Protein AF-A0AA88UAH7-F1 (afdb_monomer_lite)

InterPro domains:
  IPR000048 IQ motif, EF-hand binding site [PF00612] (71-89)
  IPR000048 IQ motif, EF-hand binding site [PF00612] (136-156)
  IPR000048 IQ motif, EF-hand binding site [SM00015] (34-56)
  IPR000048 IQ motif, EF-hand binding site [SM00015] (68-90)
  IPR000048 IQ motif, EF-hand binding site [SM00015] (134-156)
  IPR051185 Abnormal Spindle-like Microcephaly-associated [PTHR22706] (27-191)

pLDDT: mean 73.28, std 16.53, range [31.73, 96.5]

Secon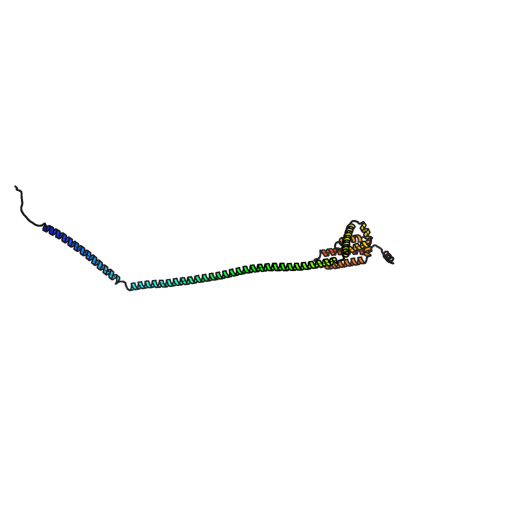dary structure (DSSP, 8-state):
---------------HHHHHHHHHHHHHHHHHHHHHHHHHHHHHHHHHHHHHHHHHHHHTTS---HHHHHHHHHHHHHHHHHHHHHHHHHHHHHHHHHHHHHHHHHHHHHHHHHHHHHHHHHHHHHHHHHHHHHHHHHHHHHHHHHHHHHHHHHHHHHHHHHHHHHHHHHTTS-HHHHHHHHHHHHHHHHHHHHHHHHTT-HHHHHHHHH-HHHHHHHHHHHHH-SSSHHHHHHHHHHHHTSHHHHHHHHT-HHHHHHHHHHHHHHHHHHHHHTT-GGGHHHHHHHHHHHHHHHHHHHHHHHTTTT---SSHHHHTTGGG-

Organism: NCBI:txid112253

Sequence (321 aa):
MEPSHWVNQADNWKDSDTFVRYTTFLVDRHDFVNLKQSAVVIQHAIRAWILMRRHTGTTLAEEMSTGELINAAIMIQMCIRGRTTRSTYSHRDYHVEKASIGHAGNEVNDLQEKAASKIQLAWKQIVICKSLRFQHSAATKIRSSCRGYLARKDLRGQLLDLRLRVQKSATNVDDGMRIMNRLVAALSELLMNMEIRLAVYPHLTEVLIDSRASVQTILLEFLRCVKDFFIASELLEKNCLNQRCAIAVRCSPALLKRLHSDVEDLTKKATKEKRNARSLANWELRERRLRKAVKLLDLITNAKANCNCKFLCSVATVLSL

Structure (mmCIF, N/CA/C/O backbone):
data_AF-A0AA88UAH7-F1
#
_entry.id   AF-A0AA88UAH7-F1
#
loop_
_atom_site.group_PDB
_atom_site.id
_atom_site.type_symbol
_atom_site.label_atom_id
_atom_site.label_alt_id
_atom_site.label_comp_id
_atom_site.label_asym_id
_atom_site.label_entity_id
_atom_site.label_seq_id
_atom_site.pdbx_PDB_ins_code
_atom_site.Cartn_x
_atom_site.Cartn_y
_atom_site.Cartn_z
_atom_site.occupancy
_atom_site.B_iso_or_equiv
_atom_site.auth_seq_id
_atom_site.auth_comp_id
_atom_site.auth_asym_id
_atom_site.auth_atom_id
_atom_site.pdbx_PDB_model_num
ATOM 1 N N . MET A 1 1 ? 123.253 74.715 -120.175 1.00 31.73 1 MET A N 1
ATOM 2 C CA . MET A 1 1 ? 122.546 76.006 -120.224 1.00 31.73 1 MET A CA 1
ATOM 3 C C . MET A 1 1 ? 121.122 75.729 -120.660 1.00 31.73 1 MET A C 1
ATOM 5 O O . MET A 1 1 ? 120.925 75.172 -121.730 1.00 31.73 1 MET A O 1
ATOM 9 N N . GLU A 1 2 ? 120.204 76.020 -119.741 1.00 47.38 2 GLU A N 1
ATOM 10 C CA . GLU A 1 2 ? 118.757 76.273 -119.883 1.00 47.38 2 GLU A CA 1
ATOM 11 C C . GLU A 1 2 ? 118.375 77.131 -121.108 1.00 47.38 2 GLU A C 1
ATOM 13 O O . GLU A 1 2 ? 119.285 77.758 -121.663 1.00 47.38 2 GLU A O 1
ATOM 18 N N . PRO A 1 3 ? 117.091 77.192 -121.551 1.00 51.69 3 PRO A N 1
ATOM 19 C CA . PRO A 1 3 ? 115.867 77.474 -120.750 1.00 51.69 3 PRO A CA 1
ATOM 20 C C . PRO A 1 3 ? 114.669 76.543 -121.059 1.00 51.69 3 PRO A C 1
ATOM 22 O O . PRO A 1 3 ? 114.607 75.942 -122.123 1.00 51.69 3 PRO A O 1
ATOM 25 N N . SER A 1 4 ? 113.741 76.194 -120.161 1.00 42.50 4 SER A N 1
ATOM 26 C CA . SER A 1 4 ? 112.856 76.925 -119.234 1.00 42.50 4 SER A CA 1
ATOM 27 C C . SER A 1 4 ? 111.660 77.660 -119.882 1.00 42.50 4 SER A C 1
ATOM 29 O O . SER A 1 4 ? 111.795 78.656 -120.580 1.00 42.50 4 SER A O 1
ATOM 31 N N . HIS A 1 5 ? 110.478 77.153 -119.496 1.00 37.00 5 HIS A N 1
ATOM 32 C CA . HIS A 1 5 ? 109.216 77.850 -119.227 1.00 37.00 5 HIS A CA 1
ATOM 33 C C . HIS A 1 5 ? 108.153 78.096 -120.325 1.00 37.00 5 HIS A C 1
ATOM 35 O O . HIS A 1 5 ? 108.357 78.856 -121.262 1.00 37.00 5 HIS A O 1
ATOM 41 N N . TRP A 1 6 ? 106.948 77.572 -120.008 1.00 35.75 6 TRP A N 1
ATOM 42 C CA . TRP A 1 6 ? 105.596 77.979 -120.445 1.00 35.75 6 TRP A CA 1
ATOM 43 C C . TRP A 1 6 ? 105.223 77.649 -121.907 1.00 35.75 6 TRP A C 1
ATOM 45 O O . TRP A 1 6 ? 106.028 77.799 -122.805 1.00 35.75 6 TRP A O 1
ATOM 55 N N . VAL A 1 7 ? 104.012 77.250 -122.295 1.00 39.84 7 VAL A N 1
ATOM 56 C CA . VAL A 1 7 ? 102.716 76.986 -121.656 1.00 39.84 7 VAL A CA 1
ATOM 57 C C . VAL A 1 7 ? 101.823 76.437 -122.778 1.00 39.84 7 VAL A C 1
ATOM 59 O O . VAL A 1 7 ? 101.956 76.867 -123.918 1.00 39.84 7 VAL A O 1
ATOM 62 N N . ASN A 1 8 ? 100.891 75.552 -122.417 1.00 40.81 8 ASN A N 1
ATOM 63 C CA . ASN A 1 8 ? 99.693 75.155 -123.167 1.00 40.81 8 ASN A CA 1
ATOM 64 C C . ASN A 1 8 ? 99.877 74.571 -124.573 1.00 40.81 8 ASN A C 1
ATOM 66 O O . ASN A 1 8 ? 100.033 75.316 -125.530 1.00 40.81 8 ASN A O 1
ATOM 70 N N . GLN A 1 9 ? 99.571 73.279 -124.728 1.00 37.56 9 GLN A N 1
ATOM 71 C CA . GLN A 1 9 ? 98.343 72.922 -125.446 1.00 37.56 9 GLN A CA 1
ATOM 72 C C . GLN A 1 9 ? 97.989 71.438 -125.354 1.00 37.56 9 GLN A C 1
ATOM 74 O O . GLN A 1 9 ? 98.842 70.572 -125.492 1.00 37.56 9 GLN A O 1
ATOM 79 N N . ALA A 1 10 ? 96.677 71.234 -125.251 1.00 37.06 10 ALA A N 1
ATOM 80 C CA . ALA A 1 10 ? 95.917 70.213 -125.957 1.00 37.06 10 ALA A CA 1
ATOM 81 C C . ALA A 1 10 ? 95.968 68.764 -125.433 1.00 37.06 10 ALA A C 1
ATOM 83 O O . ALA A 1 10 ? 96.857 67.977 -125.733 1.00 37.06 10 ALA A O 1
ATOM 84 N N . ASP A 1 11 ? 94.865 68.421 -124.763 1.00 37.91 11 ASP A N 1
ATOM 85 C CA . ASP A 1 11 ? 93.956 67.375 -125.241 1.00 37.91 11 ASP A CA 1
ATOM 86 C C . ASP A 1 11 ? 94.442 65.918 -125.239 1.00 37.91 11 ASP A C 1
ATOM 88 O O . ASP A 1 11 ? 95.010 65.424 -126.208 1.00 37.91 11 ASP A O 1
ATOM 92 N N . ASN A 1 12 ? 94.033 65.164 -124.214 1.00 46.97 12 ASN A N 1
ATOM 93 C CA . ASN A 1 12 ? 93.401 63.851 -124.419 1.00 46.97 12 ASN A CA 1
ATOM 94 C C . ASN A 1 12 ? 92.722 63.368 -123.134 1.00 46.97 12 ASN A C 1
ATOM 96 O O . ASN A 1 12 ? 93.365 62.840 -122.239 1.00 46.97 12 ASN A O 1
ATOM 100 N N . TRP A 1 13 ? 91.482 63.801 -122.891 1.00 41.09 13 TRP A N 1
ATOM 101 C CA . TRP A 1 13 ? 90.239 63.139 -123.325 1.00 41.09 13 TRP A CA 1
ATOM 102 C C . TRP A 1 13 ? 89.990 61.812 -122.587 1.00 41.09 13 TRP A C 1
ATOM 104 O O . TRP A 1 13 ? 90.684 60.840 -122.845 1.00 41.09 13 TRP A O 1
ATOM 114 N N . LYS A 1 14 ? 88.886 61.780 -121.813 1.00 46.69 14 LYS A N 1
ATOM 115 C CA . LYS A 1 14 ? 88.134 60.584 -121.363 1.00 46.69 14 LYS A CA 1
ATOM 116 C C . LYS A 1 14 ? 88.873 59.773 -120.293 1.00 46.69 14 LYS A C 1
ATOM 118 O O . LYS A 1 14 ? 89.905 59.189 -120.550 1.00 46.69 14 LYS A O 1
ATOM 123 N N . ASP A 1 15 ? 88.452 59.833 -119.030 1.00 50.38 15 ASP A N 1
ATOM 124 C CA . ASP A 1 15 ? 87.870 58.615 -118.441 1.00 50.38 15 ASP A CA 1
ATOM 125 C C . ASP A 1 15 ? 87.121 58.870 -117.116 1.00 50.38 15 ASP A C 1
ATOM 127 O O . ASP A 1 15 ? 87.021 57.987 -116.270 1.00 50.38 15 ASP A O 1
ATOM 131 N N . SER A 1 16 ? 86.519 60.054 -116.926 1.00 56.75 16 SER A N 1
ATOM 132 C CA . SER A 1 16 ? 85.472 60.198 -115.892 1.00 56.75 16 SER A CA 1
ATOM 133 C C . SER A 1 16 ? 84.353 59.176 -116.139 1.00 56.75 16 SER A C 1
ATOM 135 O O . SER A 1 16 ? 83.953 58.465 -115.227 1.00 56.75 16 SER A O 1
ATOM 137 N N . ASP A 1 17 ? 83.954 58.997 -117.406 1.00 65.81 17 ASP A N 1
ATOM 138 C CA . ASP A 1 17 ? 83.000 57.959 -117.814 1.00 65.81 17 ASP A CA 1
ATOM 139 C C . ASP A 1 17 ? 83.517 56.543 -117.503 1.00 65.81 17 ASP A C 1
ATOM 141 O O . ASP A 1 17 ? 82.769 55.708 -117.017 1.00 65.81 17 ASP A O 1
ATOM 145 N N . THR A 1 18 ? 84.804 56.254 -117.691 1.00 68.12 18 THR A N 1
ATOM 146 C CA . THR A 1 18 ? 85.356 54.900 -117.498 1.00 68.12 18 THR A CA 1
ATOM 147 C C . THR A 1 18 ? 85.592 54.567 -116.028 1.00 68.12 18 THR A C 1
ATOM 149 O O . THR A 1 18 ? 85.302 53.450 -115.604 1.00 68.12 18 THR A O 1
ATOM 152 N N . PHE A 1 19 ? 86.014 55.536 -115.210 1.00 74.38 19 PHE A N 1
ATOM 153 C CA . PHE A 1 19 ? 86.077 55.391 -113.754 1.00 74.38 19 PHE A CA 1
ATOM 154 C C . PHE A 1 19 ? 84.674 55.283 -113.135 1.00 74.38 19 PHE A C 1
ATOM 156 O O . PHE A 1 19 ? 84.440 54.431 -112.274 1.00 74.38 19 PHE A O 1
ATOM 163 N N . VAL A 1 20 ? 83.710 56.081 -113.609 1.00 75.56 20 VAL A N 1
ATOM 164 C CA . VAL A 1 20 ? 82.301 55.961 -113.200 1.00 75.56 20 VAL A CA 1
ATOM 165 C C . VAL A 1 20 ? 81.743 54.600 -113.622 1.00 75.56 20 VAL A C 1
ATOM 167 O O . VAL A 1 20 ? 81.208 53.892 -112.782 1.00 75.56 20 VAL A O 1
ATOM 170 N N . ARG A 1 21 ? 81.974 54.142 -114.859 1.00 80.44 21 ARG A N 1
ATOM 171 C CA . ARG A 1 21 ? 81.578 52.793 -115.308 1.00 80.44 21 ARG A CA 1
ATOM 172 C C . ARG A 1 21 ? 82.208 51.686 -114.471 1.00 80.44 21 ARG A C 1
ATOM 174 O O . ARG A 1 21 ? 81.533 50.705 -114.175 1.00 80.44 21 ARG A O 1
ATOM 181 N N . TYR A 1 22 ? 83.474 51.822 -114.080 1.00 81.75 22 TYR A N 1
ATOM 182 C CA . TYR A 1 22 ? 84.149 50.817 -113.261 1.00 81.75 22 TYR A CA 1
ATOM 183 C C . TYR A 1 22 ? 83.601 50.788 -111.830 1.00 81.75 22 TYR A C 1
ATOM 185 O O . TYR A 1 22 ? 83.366 49.713 -111.282 1.00 81.75 22 TYR A O 1
ATOM 193 N N . THR A 1 23 ? 83.337 51.952 -111.233 1.00 80.81 23 THR A N 1
ATOM 194 C CA . THR A 1 23 ? 82.726 52.030 -109.897 1.00 80.81 23 THR A CA 1
ATOM 195 C C . THR A 1 23 ? 81.273 51.547 -109.911 1.00 80.81 23 THR A C 1
ATOM 197 O O . THR A 1 23 ? 80.919 50.738 -109.058 1.00 80.81 23 THR A O 1
ATOM 200 N N . THR A 1 24 ? 80.468 51.917 -110.914 1.00 83.50 24 THR A N 1
ATOM 201 C CA . THR A 1 24 ? 79.115 51.370 -111.126 1.00 83.50 24 THR A CA 1
ATOM 202 C C . THR A 1 24 ? 79.152 49.855 -111.317 1.00 83.50 24 THR A C 1
ATOM 204 O O . THR A 1 24 ? 78.420 49.149 -110.637 1.00 83.50 24 THR A O 1
ATOM 207 N N . PHE A 1 25 ? 80.067 49.324 -112.135 1.00 87.75 25 PHE A N 1
ATOM 208 C CA . PHE A 1 25 ? 80.218 47.876 -112.316 1.00 87.75 25 PHE A CA 1
ATOM 209 C C . PHE A 1 25 ? 80.589 47.146 -111.016 1.00 87.75 25 PHE A C 1
ATOM 211 O O . PHE A 1 25 ? 80.085 46.053 -110.755 1.00 87.75 25 PHE A O 1
ATOM 218 N N . LEU A 1 26 ? 81.469 47.724 -110.189 1.00 87.69 26 LEU A N 1
ATOM 219 C CA . LEU A 1 26 ? 81.826 47.143 -108.892 1.00 87.69 26 LEU A CA 1
ATOM 220 C C . LEU A 1 26 ? 80.639 47.138 -107.921 1.00 87.69 26 LEU A C 1
ATOM 222 O O . LEU A 1 26 ? 80.435 46.130 -107.240 1.00 87.69 26 LEU A O 1
ATOM 226 N N . VAL A 1 27 ? 79.857 48.221 -107.882 1.00 88.31 27 VAL A N 1
ATOM 227 C CA . VAL A 1 27 ? 78.635 48.321 -107.067 1.00 88.31 27 VAL A CA 1
ATOM 228 C C . VAL A 1 27 ? 77.582 47.323 -107.556 1.00 88.31 27 VAL A C 1
ATOM 230 O O . VAL A 1 27 ? 77.139 46.491 -106.769 1.00 88.31 27 VAL A O 1
ATOM 233 N N . ASP A 1 28 ? 77.288 47.290 -108.857 1.00 87.81 28 ASP A N 1
ATOM 234 C CA . ASP A 1 28 ? 76.317 46.364 -109.456 1.00 87.81 28 ASP A CA 1
ATOM 235 C C . ASP A 1 28 ? 76.703 44.898 -109.213 1.00 87.81 28 ASP A C 1
ATOM 237 O O . ASP A 1 28 ? 75.861 44.053 -108.892 1.00 87.81 28 ASP A O 1
ATOM 241 N N . ARG A 1 29 ? 77.996 44.567 -109.327 1.00 89.62 29 ARG A N 1
ATOM 242 C CA . ARG A 1 29 ? 78.496 43.217 -109.038 1.00 89.62 29 ARG A CA 1
ATOM 243 C C . ARG A 1 29 ? 78.335 42.866 -107.561 1.00 89.62 29 ARG A C 1
ATOM 245 O O . ARG A 1 29 ? 77.984 41.725 -107.253 1.00 89.62 29 ARG A O 1
ATOM 252 N N . HIS A 1 30 ? 78.615 43.804 -106.662 1.00 91.38 30 HIS A N 1
ATOM 253 C CA . HIS A 1 30 ? 78.448 43.604 -105.226 1.00 91.38 30 HIS A CA 1
ATOM 254 C C . HIS A 1 30 ? 76.969 43.394 -104.867 1.00 91.38 30 HIS A C 1
ATOM 256 O O . HIS A 1 30 ? 76.639 42.434 -104.167 1.00 91.38 30 HIS A O 1
ATOM 262 N N . ASP A 1 31 ? 76.070 44.200 -105.430 1.00 90.50 31 ASP A N 1
ATOM 263 C CA . ASP A 1 31 ? 74.624 44.079 -105.230 1.00 90.50 31 ASP A CA 1
ATOM 264 C C . ASP A 1 31 ? 74.073 42.766 -105.796 1.00 90.50 31 ASP A C 1
ATOM 266 O O . ASP A 1 31 ? 73.292 42.079 -105.131 1.00 90.50 31 ASP A O 1
ATOM 270 N N . PHE A 1 32 ? 74.547 42.339 -106.969 1.00 93.81 32 PHE A N 1
ATOM 271 C CA . PHE A 1 32 ? 74.198 41.036 -107.535 1.00 93.81 32 PHE A CA 1
ATOM 272 C C . PHE A 1 32 ? 74.651 39.869 -106.644 1.00 93.81 32 PHE A C 1
ATOM 274 O O . PHE A 1 32 ? 73.894 38.915 -106.433 1.00 93.81 32 PHE A O 1
ATOM 281 N N . VAL A 1 33 ? 75.873 39.925 -106.101 1.00 93.50 33 VAL A N 1
ATOM 282 C CA . VAL A 1 33 ? 76.379 38.895 -105.179 1.00 93.50 33 VAL A CA 1
ATOM 283 C C . VAL A 1 33 ? 75.542 38.859 -103.901 1.00 93.50 33 VAL A C 1
ATOM 285 O O . VAL A 1 33 ? 75.151 37.769 -103.478 1.00 93.50 33 VAL A O 1
ATOM 288 N N . ASN A 1 34 ? 75.194 40.017 -103.336 1.00 91.00 34 ASN A N 1
ATOM 289 C CA . ASN A 1 34 ? 74.335 40.098 -102.154 1.00 91.00 34 ASN A CA 1
ATOM 290 C C . ASN A 1 34 ? 72.943 39.521 -102.421 1.00 91.00 34 ASN A C 1
ATOM 292 O O . ASN A 1 34 ? 72.463 38.692 -101.646 1.00 91.00 34 ASN A O 1
ATOM 296 N N . LEU A 1 35 ? 72.329 39.868 -103.555 1.00 93.25 35 LEU A N 1
ATOM 297 C CA . LEU A 1 35 ? 71.027 39.333 -103.946 1.00 93.25 35 LEU A CA 1
ATOM 298 C C . LEU A 1 35 ? 71.071 37.805 -104.111 1.00 93.25 35 LEU A C 1
ATOM 300 O O . LEU A 1 35 ? 70.185 37.092 -103.630 1.00 93.25 35 LEU A O 1
ATOM 304 N N . LYS A 1 36 ? 72.132 37.282 -104.740 1.00 95.19 36 LYS A N 1
ATOM 305 C CA . LYS A 1 36 ? 72.341 35.836 -104.895 1.00 95.19 36 LYS A CA 1
ATOM 306 C C . LYS A 1 36 ? 72.530 35.142 -103.542 1.00 95.19 36 LYS A C 1
ATOM 308 O O . LYS A 1 36 ? 71.944 34.080 -103.327 1.00 95.19 36 LYS A O 1
ATOM 313 N N . GLN A 1 37 ? 73.301 35.732 -102.629 1.00 93.50 37 GLN A N 1
ATOM 314 C CA . GLN A 1 37 ? 73.515 35.211 -101.275 1.00 93.50 37 GLN A CA 1
ATOM 315 C C . GLN A 1 37 ? 72.187 35.127 -100.502 1.00 93.50 37 GLN A C 1
ATOM 317 O O . GLN A 1 37 ? 71.863 34.078 -99.940 1.00 93.50 37 GLN A O 1
ATOM 322 N N . SER A 1 38 ? 71.375 36.190 -100.536 1.00 92.25 38 SER A N 1
ATOM 323 C CA . SER A 1 38 ? 70.051 36.219 -99.903 1.00 92.25 38 SER A CA 1
ATOM 324 C C . SER A 1 38 ? 69.115 35.150 -100.472 1.00 92.25 38 SER A C 1
ATOM 326 O O . SER A 1 38 ? 68.444 34.448 -99.711 1.00 92.25 38 SER A O 1
ATOM 328 N N . ALA A 1 39 ? 69.107 34.961 -101.795 1.00 93.56 39 ALA A N 1
ATOM 329 C CA . ALA A 1 39 ? 68.293 33.931 -102.436 1.00 93.56 39 ALA A CA 1
ATOM 330 C C . ALA A 1 39 ? 68.672 32.512 -101.971 1.00 93.56 39 ALA A C 1
ATOM 332 O O . ALA A 1 39 ? 67.786 31.697 -101.710 1.00 93.56 39 ALA A O 1
ATOM 333 N N . VAL A 1 40 ? 69.967 32.215 -101.811 1.00 95.25 40 VAL A N 1
ATOM 334 C CA . VAL A 1 40 ? 70.438 30.902 -101.328 1.00 95.25 40 VAL A CA 1
ATOM 335 C C . VAL A 1 40 ? 69.976 30.631 -99.894 1.00 95.25 40 VAL A C 1
ATOM 337 O O . VAL A 1 40 ? 69.509 29.526 -99.613 1.00 95.25 40 VAL A O 1
ATOM 340 N N . VAL A 1 41 ? 70.040 31.628 -99.006 1.00 94.06 41 VAL A N 1
ATOM 341 C CA . VAL A 1 41 ? 69.573 31.495 -97.612 1.00 94.06 41 VAL A CA 1
ATOM 342 C C . VAL A 1 41 ? 68.074 31.192 -97.564 1.00 94.06 41 VAL A C 1
ATOM 344 O O . VAL A 1 41 ? 67.659 30.246 -96.891 1.00 94.06 41 VAL A O 1
ATOM 347 N N . ILE A 1 42 ? 67.268 31.932 -98.333 1.00 92.25 42 ILE A N 1
ATOM 348 C CA . ILE A 1 42 ? 65.815 31.715 -98.409 1.00 92.25 42 ILE A CA 1
ATOM 349 C C . ILE A 1 42 ? 65.512 30.313 -98.947 1.00 92.25 42 ILE A C 1
ATOM 351 O O . ILE A 1 42 ? 64.718 29.576 -98.362 1.00 92.25 42 ILE A O 1
ATOM 355 N N . GLN A 1 43 ? 66.176 29.899 -100.028 1.00 94.38 43 GLN A N 1
ATOM 356 C CA . GLN A 1 43 ? 65.985 28.562 -100.589 1.00 94.38 43 GLN A CA 1
ATOM 357 C C . GLN A 1 43 ? 66.380 27.452 -99.606 1.00 94.38 43 GLN A C 1
ATOM 359 O O . GLN A 1 43 ? 65.703 26.425 -99.549 1.00 94.38 43 GLN A O 1
ATOM 364 N N . HIS A 1 44 ? 67.460 27.628 -98.842 1.00 92.31 44 HIS A N 1
ATOM 365 C CA . HIS A 1 44 ? 67.891 26.650 -97.845 1.00 92.31 44 HIS A CA 1
ATOM 366 C C . HIS A 1 44 ? 66.867 26.518 -96.711 1.00 92.31 44 HIS A C 1
ATOM 368 O O . HIS A 1 44 ? 66.466 25.402 -96.380 1.00 92.31 44 HIS A O 1
ATOM 374 N N . ALA A 1 45 ? 66.367 27.644 -96.192 1.00 90.75 45 ALA A N 1
ATOM 375 C CA . ALA A 1 45 ? 65.324 27.661 -95.169 1.00 90.75 45 ALA A CA 1
ATOM 376 C C . ALA A 1 45 ? 64.029 26.985 -95.655 1.00 90.75 45 ALA A C 1
ATOM 378 O O . ALA A 1 45 ? 63.452 26.164 -94.942 1.00 90.75 45 ALA A O 1
ATOM 379 N N . ILE A 1 46 ? 63.609 27.256 -96.897 1.00 91.06 46 ILE A N 1
ATOM 380 C CA . ILE A 1 46 ? 62.425 26.621 -97.495 1.00 91.06 46 ILE A CA 1
ATOM 381 C C . ILE A 1 46 ? 62.632 25.110 -97.649 1.00 91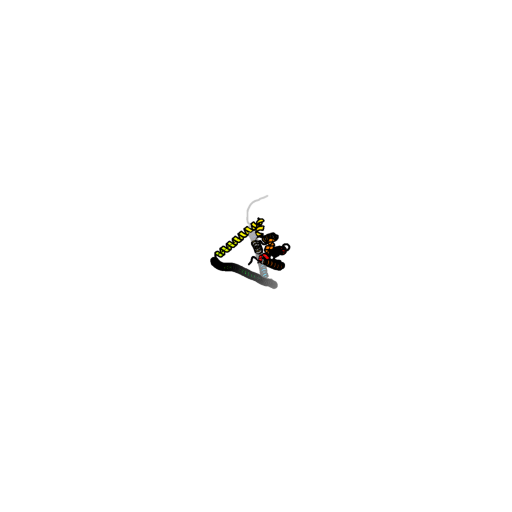.06 46 ILE A C 1
ATOM 383 O O . ILE A 1 46 ? 61.743 24.336 -97.298 1.00 91.06 46 ILE A O 1
ATOM 387 N N . ARG A 1 47 ? 63.799 24.662 -98.134 1.00 92.25 47 ARG A N 1
ATOM 388 C CA . ARG A 1 47 ? 64.098 23.224 -98.266 1.00 92.25 47 ARG A CA 1
ATOM 389 C C . ARG A 1 47 ? 64.104 22.519 -96.908 1.00 92.25 47 ARG A C 1
ATOM 391 O O . ARG A 1 47 ? 63.514 21.447 -96.799 1.00 92.25 47 ARG A O 1
ATOM 398 N N . ALA A 1 48 ? 64.697 23.130 -95.881 1.00 88.44 48 ALA A N 1
ATOM 399 C CA . ALA A 1 48 ? 64.692 22.602 -94.517 1.00 88.44 48 ALA A CA 1
ATOM 400 C C . ALA A 1 48 ? 63.268 22.513 -93.941 1.00 88.44 48 ALA A C 1
ATOM 402 O O . ALA A 1 48 ? 62.894 21.490 -93.369 1.00 88.44 48 ALA A O 1
ATOM 403 N N . TRP A 1 49 ? 62.442 23.540 -94.157 1.00 88.81 49 TRP A N 1
ATOM 404 C CA . TRP A 1 49 ? 61.046 23.541 -93.720 1.00 88.81 49 TRP A CA 1
ATOM 405 C C . TRP A 1 49 ? 60.198 22.481 -94.438 1.00 88.81 49 TRP A C 1
ATOM 407 O O . TRP A 1 49 ? 59.419 21.783 -93.790 1.00 88.81 49 TRP A O 1
ATOM 417 N N . ILE A 1 50 ? 60.370 22.297 -95.755 1.00 84.88 50 ILE A N 1
ATOM 418 C CA . ILE A 1 50 ? 59.688 21.230 -96.511 1.00 84.88 50 ILE A CA 1
ATOM 419 C C . ILE A 1 50 ? 60.109 19.850 -95.992 1.00 84.88 50 ILE A C 1
ATOM 421 O O . ILE A 1 50 ? 59.249 18.985 -95.818 1.00 84.88 50 ILE A O 1
ATOM 425 N N . LEU A 1 51 ? 61.406 19.644 -95.732 1.00 79.31 51 LEU A N 1
ATOM 426 C CA . LEU A 1 51 ? 61.925 18.386 -95.195 1.00 79.31 51 LEU A CA 1
ATOM 427 C C . LEU A 1 51 ? 61.323 18.095 -93.814 1.00 79.31 51 LEU A C 1
ATOM 429 O O . LEU A 1 51 ? 60.776 17.014 -93.608 1.00 79.31 51 LEU A O 1
ATOM 433 N N . MET A 1 52 ? 61.328 19.078 -92.908 1.00 73.44 52 MET A N 1
ATOM 434 C CA . MET A 1 52 ? 60.699 18.943 -91.591 1.00 73.44 52 MET A CA 1
ATOM 435 C C . MET A 1 52 ? 59.202 18.658 -91.698 1.00 73.44 52 MET A C 1
ATOM 437 O O . MET A 1 52 ? 58.725 17.722 -91.071 1.00 73.44 52 MET A O 1
ATOM 441 N N . ARG A 1 53 ? 58.456 19.393 -92.530 1.00 72.19 53 ARG A N 1
ATOM 442 C CA . ARG A 1 53 ? 57.008 19.193 -92.680 1.00 72.19 53 ARG A CA 1
ATOM 443 C C . ARG A 1 53 ? 56.662 17.819 -93.253 1.00 72.19 53 ARG A C 1
ATOM 445 O O . ARG A 1 53 ? 55.652 17.246 -92.852 1.00 72.19 53 ARG A O 1
ATOM 452 N N . ARG A 1 54 ? 57.488 17.281 -94.159 1.00 70.50 54 ARG A N 1
ATOM 453 C CA . ARG A 1 54 ? 57.361 15.889 -94.611 1.00 70.50 54 ARG A CA 1
ATOM 454 C C . ARG A 1 54 ? 57.619 14.940 -93.448 1.00 70.50 54 ARG A C 1
ATOM 456 O O . ARG A 1 54 ? 56.741 14.149 -93.156 1.00 70.50 54 ARG A O 1
ATOM 463 N N . HIS A 1 55 ? 58.711 15.099 -92.700 1.00 60.25 55 HIS A N 1
ATOM 464 C CA . HIS A 1 55 ? 58.974 14.251 -91.533 1.00 60.25 55 HIS A CA 1
ATOM 465 C C . HIS A 1 55 ? 57.856 14.292 -90.480 1.00 60.25 55 HIS A C 1
ATOM 467 O O . HIS A 1 55 ? 57.449 13.229 -90.023 1.00 60.25 55 HIS A O 1
ATOM 473 N N . THR A 1 56 ? 57.306 15.462 -90.136 1.00 56.03 56 THR A N 1
ATOM 474 C CA . THR A 1 56 ? 56.196 15.597 -89.167 1.00 56.03 56 THR A CA 1
ATOM 475 C C . THR A 1 56 ? 54.863 15.072 -89.714 1.00 56.03 56 THR A C 1
ATOM 477 O O . THR A 1 56 ? 54.042 14.564 -88.957 1.00 56.03 56 THR A O 1
ATOM 480 N N . GLY A 1 57 ? 54.636 15.171 -91.028 1.00 55.72 57 GLY A N 1
ATOM 481 C CA . GLY A 1 57 ? 53.457 14.602 -91.688 1.00 55.72 57 GLY A CA 1
ATOM 482 C C . GLY A 1 57 ? 53.514 13.077 -91.819 1.00 55.72 57 GLY A C 1
ATOM 483 O O . GLY A 1 57 ? 52.484 12.423 -91.692 1.00 55.72 57 GLY A O 1
ATOM 484 N N . THR A 1 58 ? 54.704 12.507 -92.022 1.00 52.03 58 THR A N 1
ATOM 485 C CA . THR A 1 58 ? 54.915 11.057 -92.166 1.00 52.03 58 THR A CA 1
ATOM 486 C C . THR A 1 58 ? 54.940 10.339 -90.809 1.00 52.03 58 THR A C 1
ATOM 488 O O . THR A 1 58 ? 54.366 9.263 -90.680 1.00 52.03 58 THR A O 1
ATOM 491 N N . THR A 1 59 ? 55.487 10.953 -89.749 1.00 52.16 59 THR A N 1
ATOM 492 C CA . THR A 1 59 ? 55.504 10.349 -88.391 1.00 52.16 59 THR A CA 1
ATOM 493 C C . THR A 1 59 ? 54.132 10.275 -87.715 1.00 52.16 59 THR A C 1
ATOM 495 O O . THR A 1 59 ? 53.935 9.430 -86.850 1.00 52.16 59 THR A O 1
ATOM 498 N N . LEU A 1 60 ? 53.156 11.097 -88.120 1.00 53.84 60 LEU A N 1
ATOM 499 C CA . LEU A 1 60 ? 51.773 10.994 -87.628 1.00 53.84 60 LEU A CA 1
ATOM 500 C C . LEU A 1 60 ? 50.922 9.961 -88.385 1.00 53.84 60 LEU A C 1
ATOM 502 O O . LEU A 1 60 ? 49.833 9.634 -87.919 1.00 53.84 60 LEU A O 1
ATOM 506 N N . ALA A 1 61 ? 51.393 9.453 -89.528 1.00 50.38 61 ALA A N 1
ATOM 507 C CA . ALA A 1 61 ? 50.622 8.550 -90.382 1.00 50.38 61 ALA A CA 1
ATOM 508 C C . ALA A 1 61 ? 51.241 7.150 -90.560 1.00 50.38 61 ALA A C 1
ATOM 510 O O . ALA A 1 61 ? 50.489 6.229 -90.867 1.00 50.38 61 ALA A O 1
ATOM 511 N N . GLU A 1 62 ? 52.551 6.951 -90.343 1.00 56.19 62 GLU A N 1
ATOM 512 C CA . GLU A 1 62 ? 53.217 5.683 -90.712 1.00 56.19 62 GLU A CA 1
ATOM 513 C C . GLU A 1 62 ? 53.968 4.913 -89.606 1.00 56.19 62 GLU A C 1
ATOM 515 O O . GLU A 1 62 ? 54.414 3.807 -89.886 1.00 56.19 62 GLU A O 1
ATOM 520 N N . GLU A 1 63 ? 54.037 5.356 -88.340 1.00 53.19 63 GLU A N 1
ATOM 521 C CA . GLU A 1 63 ? 54.716 4.573 -87.277 1.00 53.19 63 GLU A CA 1
ATOM 522 C C . GLU A 1 63 ? 54.044 4.644 -85.888 1.00 53.19 63 GLU A C 1
ATOM 524 O O . GLU A 1 63 ? 54.643 5.049 -84.897 1.00 53.19 63 GLU A O 1
ATOM 529 N N . MET A 1 64 ? 52.797 4.177 -85.773 1.00 55.78 64 MET A N 1
ATOM 530 C CA . MET A 1 64 ? 52.370 3.497 -84.541 1.00 55.78 64 MET A CA 1
ATOM 531 C C . MET A 1 64 ? 52.105 2.040 -84.894 1.00 55.78 64 MET A C 1
ATOM 533 O O . MET A 1 64 ? 51.142 1.727 -85.597 1.00 55.78 64 MET A O 1
ATOM 537 N N . SER A 1 65 ? 52.974 1.142 -84.427 1.00 65.38 65 SER A N 1
ATOM 538 C CA . SER A 1 65 ? 52.774 -0.299 -84.580 1.00 65.38 65 SER A CA 1
ATOM 539 C C . SER A 1 65 ? 51.394 -0.668 -84.041 1.00 65.38 65 SER A C 1
ATOM 541 O O . SER A 1 65 ? 51.020 -0.294 -82.927 1.00 65.38 65 SER A O 1
ATOM 543 N N . THR A 1 66 ? 50.625 -1.433 -84.814 1.00 68.31 66 THR A N 1
ATOM 544 C CA . THR A 1 66 ? 49.278 -1.886 -84.438 1.00 68.31 66 THR A CA 1
ATOM 545 C C . THR A 1 66 ? 49.278 -2.570 -83.063 1.00 68.31 66 THR A C 1
ATOM 547 O O . THR A 1 66 ? 48.298 -2.481 -82.328 1.00 68.31 66 THR A O 1
ATOM 550 N N . GLY A 1 67 ? 50.403 -3.182 -82.667 1.00 72.25 67 GLY A N 1
ATOM 551 C CA . GLY A 1 67 ? 50.598 -3.775 -81.344 1.00 72.25 67 GLY A CA 1
ATOM 552 C C . GLY A 1 67 ? 50.636 -2.769 -80.185 1.00 72.25 67 GLY A C 1
ATOM 553 O O . GLY A 1 67 ? 50.113 -3.067 -79.114 1.00 72.25 67 GLY A O 1
ATOM 554 N N . GLU A 1 68 ? 51.183 -1.567 -80.374 1.00 75.25 68 GLU A N 1
ATOM 555 C CA . GLU A 1 68 ? 51.231 -0.535 -79.324 1.00 75.25 68 GLU A CA 1
ATOM 556 C C . GLU A 1 68 ? 49.847 0.064 -79.057 1.00 75.25 68 GLU A C 1
ATOM 558 O O . GLU A 1 68 ? 49.458 0.237 -77.900 1.00 75.25 68 GLU A O 1
ATOM 563 N N . LEU A 1 69 ? 49.060 0.286 -80.115 1.00 77.69 69 LEU A N 1
ATOM 564 C CA . LEU A 1 69 ? 47.661 0.714 -80.005 1.00 77.69 69 LEU A CA 1
ATOM 565 C C . LEU A 1 69 ? 46.798 -0.344 -79.308 1.00 77.69 69 LEU A C 1
ATOM 567 O O . LEU A 1 69 ? 45.989 -0.010 -78.439 1.00 77.69 69 LEU A O 1
ATOM 571 N N . ILE A 1 70 ? 46.999 -1.623 -79.643 1.00 80.56 70 ILE A N 1
ATOM 572 C CA . ILE A 1 70 ? 46.308 -2.743 -78.994 1.00 80.56 70 ILE A CA 1
ATOM 573 C C . ILE A 1 70 ? 46.690 -2.824 -77.509 1.00 80.56 70 ILE A C 1
ATOM 575 O O . ILE A 1 70 ? 45.803 -2.918 -76.661 1.00 80.56 70 ILE A O 1
ATOM 579 N N . ASN A 1 71 ? 47.974 -2.715 -77.163 1.00 83.81 71 ASN A N 1
ATOM 580 C CA . ASN A 1 71 ? 48.431 -2.737 -75.770 1.00 83.81 71 ASN A CA 1
ATOM 581 C C . ASN A 1 71 ? 47.885 -1.553 -74.959 1.00 83.81 71 ASN A C 1
ATOM 583 O O . ASN A 1 71 ? 47.406 -1.741 -73.838 1.00 83.81 71 ASN A O 1
ATOM 587 N N . ALA A 1 72 ? 47.888 -0.345 -75.528 1.00 84.94 72 ALA A N 1
ATOM 588 C CA . ALA A 1 72 ? 47.294 0.831 -74.897 1.00 84.94 72 ALA A CA 1
ATOM 589 C C . ALA A 1 72 ? 45.784 0.643 -74.660 1.00 84.94 72 ALA A C 1
ATOM 591 O O . ALA A 1 72 ? 45.290 0.906 -73.560 1.00 84.94 72 ALA A O 1
ATOM 592 N N . ALA A 1 73 ? 45.056 0.114 -75.650 1.00 85.81 73 ALA A N 1
ATOM 593 C CA . ALA A 1 73 ? 43.634 -0.194 -75.520 1.00 85.81 73 ALA A CA 1
ATOM 594 C C . ALA A 1 73 ? 43.364 -1.257 -74.438 1.00 85.81 73 ALA A C 1
ATOM 596 O O . ALA A 1 73 ? 42.453 -1.075 -73.626 1.00 85.81 73 ALA A O 1
ATOM 597 N N . ILE A 1 74 ? 44.174 -2.321 -74.368 1.00 90.31 74 ILE A N 1
ATOM 598 C CA . ILE A 1 74 ? 44.085 -3.354 -73.322 1.00 90.31 74 ILE A CA 1
ATOM 599 C C . ILE A 1 74 ? 44.292 -2.731 -71.940 1.00 90.31 74 ILE A C 1
ATOM 601 O O . ILE A 1 74 ? 43.487 -2.967 -71.039 1.00 90.31 74 ILE A O 1
ATOM 605 N N . MET A 1 75 ? 45.317 -1.895 -71.766 1.00 90.69 75 MET A N 1
ATOM 606 C CA . MET A 1 75 ? 45.600 -1.243 -70.484 1.00 90.69 75 MET A CA 1
ATOM 607 C C . MET A 1 75 ? 44.461 -0.320 -70.040 1.00 90.69 75 MET A C 1
ATOM 609 O O . MET A 1 75 ? 44.038 -0.369 -68.881 1.00 90.69 75 MET A O 1
ATOM 613 N N . ILE A 1 76 ? 43.903 0.471 -70.960 1.00 91.56 76 ILE A N 1
ATOM 614 C CA . ILE A 1 76 ? 42.746 1.332 -70.679 1.00 91.56 76 ILE A CA 1
ATOM 615 C C . ILE A 1 76 ? 41.534 0.483 -70.273 1.00 91.56 76 ILE A C 1
ATOM 617 O O . ILE A 1 76 ? 40.909 0.746 -69.242 1.00 91.56 76 ILE A O 1
ATOM 621 N N . GLN A 1 77 ? 41.223 -0.574 -71.028 1.00 92.69 77 GLN A N 1
ATOM 622 C CA . GLN A 1 77 ? 40.106 -1.471 -70.723 1.00 92.69 77 GLN A CA 1
ATOM 623 C C . GLN A 1 77 ? 40.285 -2.192 -69.380 1.00 92.69 77 GLN A C 1
ATOM 625 O O . GLN A 1 77 ? 39.321 -2.310 -68.622 1.00 92.69 77 GLN A O 1
ATOM 630 N N . MET A 1 78 ? 41.500 -2.636 -69.050 1.00 92.56 78 MET A N 1
ATOM 631 C CA . MET A 1 78 ? 41.827 -3.265 -67.765 1.00 92.56 78 MET A CA 1
ATOM 632 C C . MET A 1 78 ? 41.608 -2.306 -66.594 1.00 92.56 78 MET A C 1
ATOM 634 O O . MET A 1 78 ? 40.961 -2.667 -65.607 1.00 92.56 78 MET A O 1
ATOM 638 N N . CYS A 1 79 ? 42.073 -1.062 -66.722 1.00 92.06 79 CYS A N 1
ATOM 639 C CA . CYS A 1 79 ? 41.852 -0.024 -65.718 1.00 92.06 79 CYS A CA 1
ATOM 640 C C . CYS A 1 79 ? 40.362 0.283 -65.525 1.00 92.06 79 CYS A C 1
ATOM 642 O O . CYS A 1 79 ? 39.903 0.383 -64.383 1.00 92.06 79 CYS A O 1
ATOM 644 N N . ILE A 1 80 ? 39.593 0.378 -66.615 1.00 93.50 80 ILE A N 1
ATOM 645 C CA . ILE A 1 80 ? 38.143 0.612 -66.561 1.00 93.50 80 ILE A CA 1
ATOM 646 C C . ILE A 1 80 ? 37.439 -0.560 -65.870 1.00 93.50 80 ILE A C 1
ATOM 648 O O . ILE A 1 80 ? 36.716 -0.337 -64.901 1.00 93.50 80 ILE A O 1
ATOM 652 N N . ARG A 1 81 ? 37.701 -1.806 -66.289 1.00 93.25 81 ARG A N 1
ATOM 653 C CA . ARG A 1 81 ? 37.111 -3.010 -65.673 1.00 93.25 81 ARG A CA 1
ATOM 654 C C . ARG A 1 81 ? 37.418 -3.077 -64.177 1.00 93.25 81 ARG A C 1
ATOM 656 O O . ARG A 1 81 ? 36.505 -3.236 -63.372 1.00 93.25 81 ARG A O 1
ATOM 663 N N . GLY A 1 82 ? 38.679 -2.871 -63.791 1.00 94.25 82 GLY A N 1
ATOM 664 C CA . GLY A 1 82 ? 39.090 -2.874 -62.386 1.00 94.25 82 GLY A CA 1
ATOM 665 C C . GLY A 1 82 ? 38.464 -1.743 -61.562 1.00 94.25 82 GLY A C 1
ATOM 666 O O . GLY A 1 82 ? 38.152 -1.932 -60.384 1.00 94.25 82 GLY A O 1
ATOM 667 N N . ARG A 1 83 ? 38.256 -0.560 -62.153 1.00 91.44 83 ARG A N 1
ATOM 668 C CA . ARG A 1 83 ? 37.569 0.561 -61.492 1.00 91.44 83 ARG A CA 1
ATOM 669 C C . ARG A 1 83 ? 36.081 0.268 -61.300 1.00 91.44 83 ARG A C 1
ATOM 671 O O . ARG A 1 83 ? 35.574 0.505 -60.206 1.00 91.44 83 ARG A O 1
ATOM 678 N N . THR A 1 84 ? 35.416 -0.300 -62.304 1.00 91.31 84 THR A N 1
ATOM 679 C CA . THR A 1 84 ? 34.008 -0.712 -62.219 1.00 91.31 84 THR A CA 1
ATOM 680 C C . THR A 1 84 ? 33.813 -1.759 -61.126 1.00 91.31 84 THR A C 1
ATOM 682 O O . THR A 1 84 ? 32.999 -1.546 -60.231 1.00 91.31 84 THR A O 1
ATOM 685 N N . THR A 1 85 ? 34.615 -2.830 -61.115 1.00 89.56 85 THR A N 1
ATOM 686 C CA . THR A 1 85 ? 34.511 -3.885 -60.092 1.00 89.56 85 THR A CA 1
ATOM 687 C C . THR A 1 85 ? 34.722 -3.332 -58.681 1.00 89.56 85 THR A C 1
ATOM 689 O O . THR A 1 85 ? 33.896 -3.572 -57.799 1.00 89.56 85 THR A O 1
ATOM 692 N N . ARG A 1 86 ? 35.766 -2.519 -58.460 1.00 91.06 86 ARG A N 1
ATOM 693 C CA . ARG A 1 86 ? 36.018 -1.900 -57.146 1.00 91.06 86 ARG A CA 1
ATOM 694 C C . ARG A 1 86 ? 34.891 -0.964 -56.717 1.00 91.06 86 ARG A C 1
ATOM 696 O O . ARG A 1 86 ? 34.446 -1.052 -55.581 1.00 91.06 86 ARG A O 1
ATOM 703 N N . SER A 1 87 ? 34.369 -0.142 -57.627 1.00 87.00 87 SER A N 1
ATOM 704 C CA . SER A 1 87 ? 33.234 0.737 -57.327 1.00 87.00 87 SER A CA 1
ATOM 705 C C . SER A 1 87 ? 31.977 -0.054 -56.964 1.00 87.00 87 SER A C 1
ATOM 707 O O . SER A 1 87 ? 31.266 0.329 -56.038 1.00 87.00 87 SER A O 1
ATOM 709 N N . THR A 1 88 ? 31.698 -1.161 -57.660 1.00 87.75 88 THR A N 1
ATOM 710 C CA . THR A 1 88 ? 30.541 -2.013 -57.342 1.00 87.75 88 THR A CA 1
ATOM 711 C C . THR A 1 88 ? 30.690 -2.716 -55.995 1.00 87.75 88 THR A C 1
ATOM 713 O O . THR A 1 88 ? 29.704 -2.840 -55.271 1.00 87.75 88 THR A O 1
ATOM 716 N N . TYR A 1 89 ? 31.910 -3.124 -55.627 1.00 84.75 89 TYR A N 1
ATOM 717 C CA . TYR A 1 89 ? 32.191 -3.729 -54.327 1.00 84.75 89 TYR A CA 1
ATOM 718 C C . TYR A 1 89 ? 32.048 -2.705 -53.199 1.00 84.75 89 TYR A C 1
ATOM 720 O O . TYR A 1 89 ? 31.262 -2.931 -52.288 1.00 84.75 89 TYR A O 1
ATOM 728 N N . SER A 1 90 ? 32.703 -1.543 -53.303 1.00 82.06 90 SER A N 1
ATOM 729 C CA . SER A 1 90 ? 32.591 -0.466 -52.307 1.00 82.06 90 SER A CA 1
ATOM 730 C C . SER A 1 90 ? 31.149 0.010 -52.116 1.00 82.06 90 SER A C 1
ATOM 732 O O . SER A 1 90 ? 30.741 0.311 -50.999 1.00 82.06 90 SER A O 1
ATOM 734 N N . HIS A 1 91 ? 30.354 0.050 -53.190 1.00 82.44 91 HIS A N 1
ATOM 735 C CA . HIS A 1 91 ? 28.941 0.403 -53.095 1.00 82.44 91 HIS A CA 1
ATOM 736 C C . HIS A 1 91 ? 28.125 -0.664 -52.349 1.00 82.44 91 HIS A C 1
ATOM 738 O O . HIS A 1 91 ? 27.311 -0.324 -51.492 1.00 82.44 91 HIS A O 1
ATOM 744 N N . ARG A 1 92 ? 28.356 -1.954 -52.630 1.00 79.00 92 ARG A N 1
ATOM 745 C CA . ARG A 1 92 ? 27.686 -3.054 -51.918 1.00 79.00 92 ARG A CA 1
ATOM 746 C C . ARG A 1 92 ? 28.086 -3.119 -50.447 1.00 79.00 92 ARG A C 1
ATOM 748 O O . ARG A 1 92 ? 27.206 -3.280 -49.612 1.00 79.00 92 ARG A O 1
ATOM 755 N N . ASP A 1 93 ? 29.366 -2.952 -50.145 1.00 77.94 93 ASP A N 1
ATOM 756 C CA . ASP A 1 93 ? 29.905 -2.999 -48.783 1.00 77.94 93 ASP A CA 1
ATOM 757 C C . ASP A 1 93 ? 29.297 -1.889 -47.911 1.00 77.94 93 ASP A C 1
ATOM 759 O O . ASP A 1 93 ? 28.723 -2.162 -46.859 1.00 77.94 93 ASP A O 1
ATOM 763 N N . TYR A 1 94 ? 29.244 -0.658 -48.437 1.00 71.88 94 TYR A N 1
ATOM 764 C CA . TYR A 1 94 ? 28.555 0.465 -47.792 1.00 71.88 94 TYR A CA 1
ATOM 765 C C . TYR A 1 94 ? 27.070 0.177 -47.515 1.00 71.88 94 TYR A C 1
ATOM 767 O O . TYR A 1 94 ? 26.554 0.513 -46.448 1.00 71.88 94 TYR A O 1
ATOM 775 N N . HIS A 1 95 ? 26.362 -0.447 -48.463 1.00 71.12 95 HIS A N 1
ATOM 776 C CA . HIS A 1 95 ? 24.951 -0.802 -48.289 1.00 71.12 95 HIS A CA 1
ATOM 777 C C . HIS A 1 95 ? 24.738 -1.923 -47.257 1.00 71.12 95 HIS A C 1
ATOM 779 O O . HIS A 1 95 ? 23.779 -1.853 -46.484 1.00 71.12 95 HIS A O 1
ATOM 785 N N . VAL A 1 96 ? 25.620 -2.925 -47.210 1.00 76.00 96 VAL A N 1
ATOM 786 C CA . VAL A 1 96 ? 25.576 -4.024 -46.228 1.00 76.00 96 VAL A CA 1
ATOM 787 C C . VAL A 1 96 ? 25.903 -3.520 -44.818 1.00 76.00 96 VAL A C 1
ATOM 789 O O . VAL A 1 96 ? 25.205 -3.866 -43.859 1.00 76.00 96 VAL A O 1
ATOM 792 N N . GLU A 1 97 ? 26.901 -2.647 -44.684 1.00 74.06 97 GLU A N 1
ATOM 793 C CA . GLU A 1 97 ? 27.276 -2.028 -43.409 1.00 74.06 97 GLU A CA 1
ATOM 794 C C . GLU A 1 97 ? 26.151 -1.124 -42.874 1.00 74.06 97 GLU A C 1
ATOM 796 O O . GLU A 1 97 ? 25.736 -1.251 -41.719 1.00 74.06 97 GLU A O 1
ATOM 801 N N . LYS A 1 98 ? 25.556 -0.288 -43.737 1.00 73.69 98 LYS A N 1
ATOM 802 C CA . LYS A 1 98 ? 24.384 0.538 -43.394 1.00 73.69 98 LYS A CA 1
ATOM 803 C C . LYS A 1 98 ? 23.181 -0.286 -42.941 1.00 73.69 98 LYS A C 1
ATOM 805 O O . LYS A 1 98 ? 22.510 0.107 -41.986 1.00 73.69 98 LYS A O 1
ATOM 810 N N . ALA A 1 99 ? 22.901 -1.409 -43.603 1.00 70.88 99 ALA A N 1
ATOM 811 C CA . ALA A 1 99 ? 21.800 -2.292 -43.222 1.00 70.88 99 ALA A CA 1
ATOM 812 C C . ALA A 1 99 ? 22.041 -2.945 -41.849 1.00 70.88 99 ALA A C 1
ATOM 814 O O . ALA A 1 99 ? 21.128 -3.004 -41.025 1.00 70.88 99 ALA A O 1
ATOM 815 N N . SER A 1 100 ? 23.280 -3.360 -41.576 1.00 71.94 100 SER A N 1
ATOM 816 C CA . SER A 1 100 ? 23.671 -3.979 -40.301 1.00 71.94 100 SER A CA 1
ATOM 817 C C . SER A 1 100 ? 23.583 -2.994 -39.126 1.00 71.94 100 SER A C 1
ATOM 819 O O . SER A 1 100 ? 23.018 -3.321 -38.082 1.00 71.94 100 SER A O 1
ATOM 821 N N . ILE A 1 101 ? 24.059 -1.757 -39.311 1.00 68.81 101 ILE A N 1
ATOM 822 C CA . ILE A 1 101 ? 23.963 -0.687 -38.300 1.00 68.81 101 ILE A CA 1
ATOM 823 C C . ILE A 1 101 ? 22.498 -0.290 -38.054 1.00 68.81 101 ILE A C 1
ATOM 825 O O . ILE A 1 101 ? 22.091 -0.096 -36.907 1.00 68.81 101 ILE A O 1
ATOM 829 N N . GLY A 1 102 ? 21.689 -0.207 -39.117 1.00 67.06 102 GLY A N 1
ATOM 830 C CA . GLY A 1 102 ? 20.260 0.092 -39.011 1.00 67.06 102 GLY A CA 1
ATOM 831 C C . GLY A 1 102 ? 19.488 -0.963 -38.214 1.00 67.06 102 GLY A C 1
ATOM 832 O O . GLY A 1 102 ? 18.657 -0.609 -37.380 1.00 67.06 102 GLY A O 1
ATOM 833 N N . HIS A 1 103 ? 19.792 -2.250 -38.411 1.00 62.50 103 HIS A N 1
ATOM 834 C CA . HIS A 1 103 ? 19.148 -3.335 -37.665 1.00 62.50 103 HIS A CA 1
ATOM 835 C C . HIS A 1 103 ? 19.473 -3.275 -36.164 1.00 62.50 103 HIS A C 1
ATOM 837 O O . HIS A 1 103 ? 18.562 -3.323 -35.339 1.00 62.50 103 HIS A O 1
ATOM 843 N N . ALA A 1 104 ? 20.751 -3.108 -35.805 1.00 65.06 104 ALA A N 1
ATOM 844 C CA . ALA A 1 104 ? 21.172 -3.018 -34.405 1.00 65.06 104 ALA A CA 1
ATOM 845 C C . ALA A 1 104 ? 20.573 -1.791 -33.690 1.00 65.06 104 ALA A C 1
ATOM 847 O O . ALA A 1 104 ? 20.136 -1.888 -32.544 1.00 65.06 104 ALA A O 1
ATOM 848 N N . GLY A 1 105 ? 20.498 -0.643 -34.375 1.00 65.50 105 GLY A N 1
ATOM 849 C CA . GLY A 1 105 ? 19.877 0.566 -33.826 1.00 65.50 105 GLY A CA 1
ATOM 850 C C . GLY A 1 105 ? 18.371 0.415 -33.591 1.00 65.50 105 GLY A C 1
ATOM 851 O O . GLY A 1 105 ? 17.865 0.819 -32.546 1.00 65.50 105 GLY A O 1
ATOM 852 N N . ASN A 1 106 ? 17.653 -0.205 -34.530 1.00 71.25 106 ASN A N 1
ATOM 853 C CA . ASN A 1 106 ? 16.205 -0.396 -34.420 1.00 71.25 106 ASN A CA 1
ATOM 854 C C . ASN A 1 106 ? 15.824 -1.369 -33.293 1.00 71.25 106 ASN A C 1
ATOM 856 O O . ASN A 1 106 ? 14.850 -1.122 -32.584 1.00 71.25 106 ASN A O 1
ATOM 860 N N . GLU A 1 107 ? 16.603 -2.432 -33.085 1.00 75.06 107 GLU A N 1
ATOM 861 C CA . GLU A 1 107 ? 16.359 -3.412 -32.019 1.00 75.06 107 GLU A CA 1
ATOM 862 C C . GLU A 1 107 ? 16.588 -2.818 -30.617 1.00 75.06 107 GLU A C 1
ATOM 864 O O . GLU A 1 107 ? 15.775 -3.016 -29.711 1.00 75.06 107 GLU A O 1
ATOM 869 N N . VAL A 1 108 ? 17.644 -2.015 -30.440 1.00 72.81 108 VAL A N 1
ATOM 870 C CA . VAL A 1 108 ? 17.906 -1.304 -29.175 1.00 72.81 108 VAL A CA 1
ATOM 871 C C . VAL A 1 108 ? 16.816 -0.269 -28.885 1.00 72.81 108 VAL A C 1
ATOM 873 O O . VAL A 1 108 ? 16.345 -0.180 -27.748 1.00 72.81 108 VAL A O 1
ATOM 876 N N . ASN A 1 109 ? 16.369 0.470 -29.904 1.00 74.75 109 ASN A N 1
ATOM 877 C CA . ASN A 1 109 ? 15.291 1.449 -29.760 1.00 74.75 109 ASN A CA 1
ATOM 878 C C . ASN A 1 109 ? 13.955 0.784 -29.373 1.00 74.75 109 ASN A C 1
ATOM 880 O O . ASN A 1 109 ? 13.277 1.273 -28.469 1.00 74.75 109 ASN A O 1
ATOM 884 N N . ASP A 1 110 ? 13.608 -0.361 -29.969 1.00 83.94 110 ASP A N 1
ATOM 885 C CA . ASP A 1 110 ? 12.395 -1.127 -29.630 1.00 83.94 110 ASP A CA 1
ATOM 886 C C . ASP A 1 110 ? 12.450 -1.701 -28.200 1.00 83.94 110 ASP A C 1
ATOM 888 O O . ASP A 1 110 ? 11.478 -1.635 -27.440 1.00 83.94 110 ASP A O 1
ATOM 892 N N . LEU A 1 111 ? 13.612 -2.205 -27.766 1.00 88.94 111 LEU A N 1
ATOM 893 C CA . LEU A 1 111 ? 13.810 -2.647 -26.381 1.00 88.94 111 LEU A CA 1
ATOM 894 C C . LEU A 1 111 ? 13.678 -1.491 -25.384 1.00 88.94 111 LEU A C 1
ATOM 896 O O . LEU A 1 111 ? 13.062 -1.659 -24.324 1.00 88.94 111 LEU A O 1
ATOM 900 N N . GLN A 1 112 ? 14.218 -0.320 -25.719 1.00 89.38 112 GLN A N 1
ATOM 901 C CA . GLN A 1 112 ? 14.102 0.882 -24.899 1.00 89.38 112 GLN A CA 1
ATOM 902 C C . GLN A 1 112 ? 12.647 1.363 -24.806 1.00 89.38 112 GLN A C 1
ATOM 904 O O . GLN A 1 112 ? 12.184 1.689 -23.710 1.00 89.38 112 GLN A O 1
ATOM 909 N N . GLU A 1 113 ? 11.897 1.347 -25.909 1.00 91.25 113 GLU A N 1
ATOM 910 C CA . GLU A 1 113 ? 10.475 1.705 -25.931 1.00 91.25 113 GLU A CA 1
ATOM 911 C C . GLU A 1 113 ? 9.627 0.728 -25.097 1.00 91.25 113 GLU A C 1
ATOM 913 O O . GLU A 1 113 ? 8.798 1.142 -24.272 1.00 91.25 113 GLU A O 1
ATOM 918 N N . LYS A 1 114 ? 9.896 -0.579 -25.215 1.00 93.31 114 LYS A N 1
ATOM 919 C CA . LYS A 1 114 ? 9.262 -1.621 -24.388 1.00 93.31 114 LYS A CA 1
ATOM 920 C C . LYS A 1 114 ? 9.593 -1.458 -22.905 1.00 93.31 114 LYS A C 1
ATOM 922 O O . LYS A 1 114 ? 8.710 -1.620 -22.056 1.00 93.31 114 LYS A O 1
ATOM 927 N N . ALA A 1 115 ? 10.840 -1.135 -22.568 1.00 93.12 115 ALA A N 1
ATOM 928 C CA . ALA A 1 115 ? 11.259 -0.892 -21.190 1.00 93.12 115 ALA A CA 1
ATOM 929 C C . ALA A 1 115 ? 10.587 0.364 -20.611 1.00 93.12 115 ALA A C 1
ATOM 931 O O . ALA A 1 115 ? 10.016 0.304 -19.518 1.00 93.12 115 ALA A O 1
ATOM 932 N N . ALA A 1 116 ? 10.575 1.470 -21.360 1.00 93.62 116 ALA A N 1
ATOM 933 C CA . ALA A 1 116 ? 9.910 2.709 -20.966 1.00 93.62 116 ALA A CA 1
ATOM 934 C C . ALA A 1 116 ? 8.409 2.487 -20.724 1.00 93.62 116 ALA A C 1
ATOM 936 O O . ALA A 1 116 ? 7.883 2.893 -19.685 1.00 93.62 116 ALA A O 1
ATOM 937 N N . SER A 1 117 ? 7.743 1.753 -21.617 1.00 95.50 117 SER A N 1
ATOM 938 C CA . SER A 1 117 ? 6.326 1.396 -21.484 1.00 95.50 117 SER A CA 1
ATOM 939 C C . SER A 1 117 ? 6.049 0.586 -20.210 1.00 95.50 117 SER A C 1
ATOM 941 O O . SER A 1 117 ? 5.100 0.880 -19.477 1.00 95.50 117 SER A O 1
ATOM 943 N N . LYS A 1 118 ? 6.904 -0.394 -19.878 1.00 95.44 118 LYS A N 1
ATOM 944 C CA . LYS A 1 118 ? 6.790 -1.176 -18.631 1.00 95.44 118 LYS A CA 1
ATOM 945 C C . LYS A 1 118 ? 6.964 -0.307 -17.385 1.00 95.44 118 LYS A C 1
ATOM 947 O O . LYS A 1 118 ? 6.189 -0.443 -16.437 1.00 95.44 118 LYS A O 1
ATOM 952 N N . ILE A 1 119 ? 7.946 0.595 -17.386 1.00 94.94 119 ILE A N 1
ATOM 953 C CA . ILE A 1 119 ? 8.200 1.511 -16.263 1.00 94.94 119 ILE A CA 1
ATOM 954 C C . ILE A 1 119 ? 7.007 2.453 -16.062 1.00 94.94 119 ILE A C 1
ATOM 956 O O . ILE A 1 119 ? 6.516 2.603 -14.941 1.00 94.94 119 ILE A O 1
ATOM 960 N N . GLN A 1 120 ? 6.494 3.044 -17.142 1.00 94.81 120 GLN A N 1
ATOM 961 C CA . GLN A 1 120 ? 5.328 3.927 -17.091 1.00 94.81 120 GLN A CA 1
ATOM 962 C C . GLN A 1 120 ? 4.082 3.201 -16.570 1.00 94.81 120 GLN A C 1
ATOM 964 O O . GLN A 1 120 ? 3.357 3.743 -15.730 1.00 94.81 120 GLN A O 1
ATOM 969 N N . LEU A 1 121 ? 3.841 1.969 -17.029 1.00 95.38 121 LEU A N 1
ATOM 970 C CA . LEU A 1 121 ? 2.726 1.147 -16.560 1.00 95.38 121 LEU A CA 1
ATOM 971 C C . LEU A 1 121 ? 2.849 0.833 -15.062 1.00 95.38 121 LEU A C 1
ATOM 973 O O . LEU A 1 121 ? 1.890 1.023 -14.312 1.00 95.38 121 LEU A O 1
ATOM 977 N N . ALA A 1 122 ? 4.035 0.415 -14.611 1.00 94.81 122 ALA A N 1
ATOM 978 C CA . ALA A 1 122 ? 4.298 0.139 -13.200 1.00 94.81 122 ALA A CA 1
ATOM 979 C C . ALA A 1 122 ? 4.078 1.385 -12.328 1.00 94.81 122 ALA A C 1
ATOM 981 O O . ALA A 1 122 ? 3.454 1.303 -11.267 1.00 94.81 122 ALA A O 1
ATOM 982 N N . TRP A 1 123 ? 4.521 2.554 -12.794 1.00 94.25 123 TRP A N 1
ATOM 983 C CA . TRP A 1 123 ? 4.312 3.811 -12.082 1.00 94.25 123 TRP A CA 1
ATOM 984 C C . TRP A 1 123 ? 2.827 4.168 -11.953 1.00 94.25 123 TRP A C 1
ATOM 986 O O . TRP A 1 123 ? 2.358 4.450 -10.846 1.00 94.25 123 TRP A O 1
ATOM 996 N N . LYS A 1 124 ? 2.060 4.080 -13.051 1.00 94.12 124 LYS A N 1
ATOM 997 C CA . LYS A 1 124 ? 0.599 4.285 -13.033 1.00 94.12 124 LYS A CA 1
ATOM 998 C C . LYS A 1 124 ? -0.075 3.357 -12.019 1.00 94.12 124 LYS A C 1
ATOM 1000 O O . LYS A 1 124 ? -0.883 3.816 -11.209 1.00 94.12 124 LYS A O 1
ATOM 1005 N N . GLN A 1 125 ? 0.317 2.083 -11.998 1.00 94.44 125 GLN A N 1
ATOM 1006 C CA . GLN A 1 125 ? -0.224 1.108 -11.056 1.00 94.44 125 GLN A CA 1
ATOM 1007 C C . GLN A 1 125 ? 0.094 1.467 -9.598 1.00 94.44 125 GLN A C 1
ATOM 1009 O O . GLN A 1 125 ? -0.785 1.392 -8.739 1.00 94.44 125 GLN A O 1
ATOM 1014 N N . ILE A 1 126 ? 1.322 1.900 -9.295 1.00 95.38 126 ILE A N 1
ATOM 1015 C CA . ILE A 1 126 ? 1.710 2.314 -7.937 1.00 95.38 126 ILE A CA 1
ATOM 1016 C C . ILE A 1 126 ? 0.859 3.492 -7.454 1.00 95.38 126 ILE A C 1
ATOM 1018 O O . ILE A 1 126 ? 0.411 3.480 -6.303 1.00 95.38 126 ILE A O 1
ATOM 1022 N N . VAL A 1 127 ? 0.624 4.490 -8.309 1.00 93.44 127 VAL A N 1
ATOM 1023 C CA . VAL A 1 127 ? -0.185 5.673 -7.974 1.00 93.44 127 VAL A CA 1
ATOM 1024 C C . VAL A 1 127 ? -1.624 5.270 -7.640 1.00 93.44 127 VAL A C 1
ATOM 1026 O O . VAL A 1 127 ? -2.124 5.623 -6.567 1.00 93.44 127 VAL A O 1
ATOM 1029 N N . ILE A 1 128 ? -2.258 4.460 -8.495 1.00 93.38 128 ILE A N 1
ATOM 1030 C CA . ILE A 1 128 ? -3.623 3.955 -8.272 1.00 93.38 128 ILE A CA 1
ATOM 1031 C C . ILE A 1 128 ? -3.684 3.142 -6.972 1.00 93.38 128 ILE A C 1
ATOM 1033 O O . ILE A 1 128 ? -4.510 3.413 -6.098 1.00 93.38 128 ILE A O 1
ATOM 1037 N N . CYS A 1 129 ? -2.757 2.199 -6.788 1.00 92.31 129 CYS A N 1
ATOM 1038 C CA . CYS A 1 129 ? -2.696 1.357 -5.595 1.00 92.31 129 CYS A CA 1
ATOM 1039 C C . CYS A 1 129 ? -2.445 2.153 -4.307 1.00 92.31 129 CYS A C 1
ATOM 1041 O O . CYS A 1 129 ? -2.896 1.738 -3.238 1.00 92.31 129 CYS A O 1
ATOM 1043 N N . LYS A 1 130 ? -1.695 3.262 -4.346 1.00 92.38 130 LYS A N 1
ATOM 1044 C CA . LYS A 1 130 ? -1.510 4.140 -3.175 1.00 92.38 130 LYS A CA 1
ATOM 1045 C C . LYS A 1 130 ? -2.811 4.854 -2.813 1.00 92.38 130 LYS A C 1
ATOM 1047 O O . LYS A 1 130 ? -3.201 4.816 -1.647 1.00 92.38 130 LYS A O 1
ATOM 1052 N N . SER A 1 131 ? -3.489 5.437 -3.801 1.00 92.00 131 SER A N 1
ATOM 1053 C CA . SER A 1 131 ? -4.773 6.120 -3.597 1.00 92.00 131 SER A CA 1
ATOM 1054 C C . SER A 1 131 ? -5.830 5.170 -3.028 1.00 92.00 131 SER A C 1
ATOM 1056 O O . SER A 1 131 ? -6.413 5.440 -1.977 1.00 92.00 131 SER A O 1
ATOM 1058 N N . LEU A 1 132 ? -5.985 3.990 -3.637 1.00 93.81 132 LEU A N 1
ATOM 1059 C CA . LEU A 1 132 ? -6.942 2.979 -3.187 1.00 93.81 132 LEU A CA 1
ATOM 1060 C C . LEU A 1 132 ? -6.648 2.494 -1.760 1.00 93.81 132 LEU A C 1
ATOM 1062 O O . LEU A 1 132 ? -7.559 2.372 -0.943 1.00 93.81 132 LEU A O 1
ATOM 1066 N N . ARG A 1 133 ? -5.372 2.261 -1.421 1.00 92.62 133 ARG A N 1
ATOM 1067 C CA . ARG A 1 133 ? -4.974 1.878 -0.055 1.00 92.62 133 ARG A CA 1
ATOM 1068 C C . ARG A 1 133 ? -5.289 2.969 0.962 1.00 92.62 133 ARG A C 1
ATOM 1070 O O . ARG A 1 133 ? -5.758 2.654 2.056 1.00 92.62 133 ARG A O 1
ATOM 1077 N N . PHE A 1 134 ? -5.061 4.234 0.613 1.00 92.25 134 PHE A N 1
ATOM 1078 C CA . PHE A 1 134 ? -5.403 5.357 1.482 1.00 92.25 134 PHE A CA 1
ATOM 1079 C C . PHE A 1 134 ? -6.916 5.439 1.710 1.00 92.25 134 PHE A C 1
ATOM 1081 O O . PHE A 1 134 ? -7.355 5.502 2.859 1.00 92.25 134 PHE A O 1
ATOM 1088 N N . GLN A 1 135 ? -7.711 5.332 0.642 1.00 93.19 135 GLN A N 1
ATOM 1089 C CA . GLN A 1 135 ? -9.172 5.297 0.727 1.00 93.19 135 GLN A CA 1
ATOM 1090 C C . GLN A 1 135 ? -9.668 4.121 1.577 1.00 93.19 135 GLN A C 1
ATOM 1092 O O . GLN A 1 135 ? -10.480 4.322 2.478 1.00 93.19 135 GLN A O 1
ATOM 1097 N N . HIS A 1 136 ? -9.148 2.909 1.364 1.00 94.69 136 HIS A N 1
ATOM 1098 C CA . HIS A 1 136 ? -9.535 1.731 2.143 1.00 94.69 136 HIS A CA 1
ATOM 1099 C C . HIS A 1 136 ? -9.167 1.875 3.628 1.00 94.69 136 HIS A C 1
ATOM 1101 O O . HIS A 1 136 ? -9.963 1.540 4.509 1.00 94.69 136 HIS A O 1
ATOM 1107 N N . SER A 1 137 ? -7.978 2.408 3.924 1.00 93.38 137 SER A N 1
ATOM 1108 C CA . SER A 1 137 ? -7.539 2.685 5.296 1.00 93.38 137 SER A CA 1
ATOM 1109 C C . SER A 1 137 ? -8.442 3.719 5.978 1.00 93.38 137 SER A C 1
ATOM 1111 O O . SER A 1 137 ? -8.913 3.489 7.095 1.00 93.38 137 SER A O 1
ATOM 1113 N N . ALA A 1 138 ? -8.762 4.819 5.288 1.00 94.69 138 ALA A N 1
ATOM 1114 C CA . ALA A 1 138 ? -9.682 5.840 5.781 1.00 94.69 138 ALA A CA 1
ATOM 1115 C C . ALA A 1 138 ? -11.091 5.269 6.015 1.00 94.69 138 ALA A C 1
ATOM 1117 O O . ALA A 1 138 ? -11.638 5.414 7.108 1.00 94.69 138 ALA A O 1
ATOM 1118 N N . ALA A 1 139 ? -11.644 4.539 5.042 1.00 95.44 139 ALA A N 1
ATOM 1119 C CA . ALA A 1 139 ? -12.950 3.894 5.151 1.00 95.44 139 ALA A CA 1
ATOM 1120 C C . ALA A 1 139 ? -13.001 2.893 6.314 1.00 95.44 139 ALA A C 1
ATOM 1122 O O . ALA A 1 139 ? -13.981 2.853 7.055 1.00 95.44 139 ALA A O 1
ATOM 1123 N N . THR A 1 140 ? -11.928 2.126 6.526 1.00 96.50 140 THR A N 1
ATOM 1124 C CA . THR A 1 140 ? -11.825 1.180 7.646 1.00 96.50 140 THR A CA 1
ATOM 1125 C C . THR A 1 140 ? -11.831 1.906 8.991 1.00 96.50 140 THR A C 1
ATOM 1127 O O . THR A 1 140 ? -12.566 1.498 9.891 1.00 96.50 140 THR A O 1
ATOM 1130 N N . LYS A 1 141 ? -11.073 3.005 9.128 1.00 95.81 141 LYS A N 1
ATOM 1131 C CA . LYS A 1 141 ? -11.058 3.834 10.349 1.00 95.81 141 LYS A CA 1
ATOM 1132 C C . LYS A 1 141 ? -12.418 4.470 10.633 1.00 95.81 141 LYS A C 1
ATOM 1134 O O . LYS A 1 141 ? -12.874 4.457 11.774 1.00 95.81 141 LYS A O 1
ATOM 1139 N N . ILE A 1 142 ? -13.078 4.999 9.604 1.00 96.50 142 ILE A N 1
ATOM 1140 C CA . ILE A 1 142 ? -14.422 5.573 9.738 1.00 96.50 142 ILE A CA 1
ATOM 1141 C C . ILE A 1 142 ? -15.401 4.477 10.165 1.00 96.50 142 ILE A C 1
ATOM 1143 O O . ILE A 1 142 ? -16.096 4.629 11.167 1.00 96.50 142 ILE A O 1
ATOM 1147 N N . ARG A 1 143 ? -15.403 3.333 9.470 1.00 93.56 143 ARG A N 1
ATOM 1148 C CA . ARG A 1 143 ? -16.298 2.207 9.765 1.00 93.56 143 ARG A CA 1
ATOM 1149 C C . ARG A 1 143 ? -16.115 1.683 11.190 1.00 93.56 143 ARG A C 1
ATOM 1151 O O . ARG A 1 143 ? -17.111 1.447 11.873 1.00 93.56 143 ARG A O 1
ATOM 1158 N N . SER A 1 144 ? -14.879 1.509 11.658 1.00 95.75 144 SER A N 1
ATOM 1159 C CA . SER A 1 144 ? -14.618 1.036 13.023 1.00 95.75 144 SER A CA 1
ATOM 1160 C C . SER A 1 144 ? -15.029 2.067 14.078 1.00 95.75 144 SER A C 1
ATOM 1162 O O . SER A 1 144 ? -15.657 1.697 15.072 1.00 95.75 144 SER A O 1
ATOM 1164 N N . SER A 1 145 ? -14.762 3.355 13.836 1.00 96.19 145 SER A N 1
ATOM 1165 C CA . SER A 1 145 ? -15.178 4.449 14.720 1.00 96.19 145 SER A CA 1
ATOM 1166 C C . SER A 1 145 ? -16.702 4.542 14.833 1.00 96.19 145 SER A C 1
ATOM 1168 O O . SER A 1 145 ? -17.237 4.550 15.944 1.00 96.19 145 SER A O 1
ATOM 1170 N N . CYS A 1 146 ? -17.417 4.509 13.704 1.00 95.31 146 CYS A N 1
ATOM 1171 C CA . CYS A 1 146 ? -18.880 4.508 13.668 1.00 95.31 146 CYS A CA 1
ATOM 1172 C C . CYS A 1 146 ? -19.465 3.282 14.376 1.00 95.31 146 CYS A C 1
ATOM 1174 O O . CYS A 1 146 ? -20.377 3.429 15.189 1.00 95.31 146 CYS A O 1
ATOM 1176 N N . ARG A 1 147 ? -18.912 2.084 14.137 1.00 96.00 147 ARG A N 1
ATOM 1177 C CA . ARG A 1 147 ? -19.340 0.859 14.833 1.00 96.00 147 ARG A CA 1
ATOM 1178 C C . ARG A 1 147 ? -19.165 0.987 16.349 1.00 96.00 147 ARG A C 1
ATOM 1180 O O . ARG A 1 147 ? -20.071 0.638 17.100 1.00 96.00 147 ARG A O 1
ATOM 1187 N N . GLY A 1 148 ? -18.030 1.524 16.799 1.00 95.38 148 GLY A N 1
ATOM 1188 C CA . GLY A 1 148 ? -17.782 1.781 18.218 1.00 95.38 148 GLY A CA 1
ATOM 1189 C C . GLY A 1 148 ? -18.709 2.849 18.809 1.00 95.38 148 GLY A C 1
ATOM 1190 O O . GLY A 1 148 ? -19.174 2.701 19.937 1.00 95.38 148 GLY A O 1
ATOM 1191 N N . TYR A 1 149 ? -19.001 3.914 18.061 1.00 95.56 149 TYR A N 1
ATOM 1192 C CA . TYR A 1 149 ? -19.953 4.947 18.472 1.00 95.56 149 TYR A CA 1
ATOM 1193 C C . TYR A 1 149 ? -21.367 4.381 18.644 1.00 95.56 149 TYR A C 1
ATOM 1195 O O . TYR A 1 149 ? -21.982 4.637 19.676 1.00 95.56 149 TYR A O 1
ATOM 1203 N N . LEU A 1 150 ? -21.850 3.578 17.690 1.00 94.88 150 LEU A N 1
ATOM 1204 C CA . LEU A 1 150 ? -23.162 2.928 17.770 1.00 94.88 150 LEU A CA 1
ATOM 1205 C C . LEU A 1 150 ? -23.261 2.024 19.003 1.00 94.88 150 LEU A C 1
ATOM 1207 O O . LEU A 1 150 ? -24.161 2.212 19.815 1.00 94.88 150 LEU A O 1
ATOM 1211 N N . ALA A 1 151 ? -22.270 1.155 19.228 1.00 92.88 151 ALA A N 1
ATOM 1212 C CA . ALA A 1 151 ? -22.239 0.298 20.414 1.00 92.88 151 ALA A CA 1
ATOM 1213 C C . ALA A 1 151 ? -22.283 1.103 21.729 1.00 92.88 151 ALA A C 1
ATOM 1215 O O . ALA A 1 151 ? -22.985 0.735 22.670 1.00 92.88 151 ALA A O 1
ATOM 1216 N N . ARG A 1 152 ? -21.566 2.237 21.802 1.00 92.88 152 ARG A N 1
ATOM 1217 C CA . ARG A 1 152 ? -21.608 3.136 22.969 1.00 92.88 152 ARG A CA 1
ATOM 1218 C C . ARG A 1 152 ? -22.941 3.869 23.109 1.00 92.88 152 ARG A C 1
ATOM 1220 O O . ARG A 1 152 ? -23.366 4.116 24.236 1.00 92.88 152 ARG A O 1
ATOM 1227 N N . LYS A 1 153 ? -23.583 4.240 22.000 1.00 93.00 153 LYS A N 1
ATOM 1228 C CA . LYS A 1 153 ? -24.905 4.876 21.994 1.00 93.00 153 LYS A CA 1
ATOM 1229 C C . LYS A 1 153 ? -25.960 3.920 22.552 1.00 93.00 153 LYS A C 1
ATOM 1231 O O . LYS A 1 153 ? -26.713 4.324 23.435 1.00 93.00 153 LYS A O 1
ATOM 1236 N N . ASP A 1 154 ? -25.935 2.661 22.125 1.00 91.81 154 ASP A N 1
ATOM 1237 C CA . ASP A 1 154 ? -26.859 1.627 22.600 1.00 91.81 154 ASP A CA 1
ATOM 1238 C C . ASP A 1 154 ? -26.644 1.328 24.087 1.00 91.81 154 ASP A C 1
ATOM 1240 O O . ASP A 1 154 ? -27.593 1.355 24.871 1.00 91.81 154 ASP A O 1
ATOM 1244 N N . LEU A 1 155 ? -25.385 1.156 24.511 1.00 92.50 155 LEU A N 1
ATOM 1245 C CA . LEU A 1 155 ? -25.026 1.007 25.927 1.00 92.50 155 LEU A CA 1
ATOM 1246 C C . LEU A 1 155 ? -25.478 2.199 26.773 1.00 92.50 155 LEU A C 1
ATOM 1248 O O . LEU A 1 155 ? -25.968 2.016 27.884 1.00 92.50 155 LEU A O 1
ATOM 1252 N N . ARG A 1 156 ? -25.337 3.429 26.265 1.00 91.31 156 ARG A N 1
ATOM 1253 C CA . ARG A 1 156 ? -25.809 4.630 26.965 1.00 91.31 1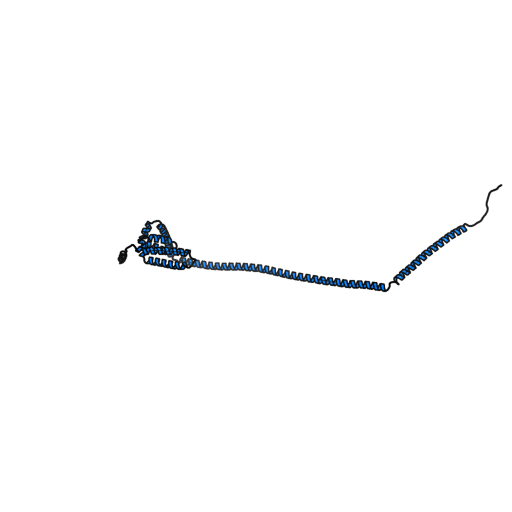56 ARG A CA 1
ATOM 1254 C C . ARG A 1 156 ? -27.334 4.635 27.093 1.00 91.31 156 ARG A C 1
ATOM 1256 O O . ARG A 1 156 ? -27.828 5.007 28.153 1.00 91.31 156 ARG A O 1
ATOM 1263 N N . GLY A 1 157 ? -28.061 4.197 26.065 1.00 89.94 157 GLY A N 1
ATOM 1264 C CA . GLY A 1 157 ? -29.512 3.998 26.132 1.00 89.94 157 GLY A CA 1
ATOM 1265 C C . GLY A 1 157 ? -29.902 2.978 27.204 1.00 89.94 157 GLY A C 1
ATOM 1266 O O . GLY A 1 157 ? -30.709 3.283 28.079 1.00 89.94 157 GLY A O 1
ATOM 1267 N N . GLN A 1 158 ? -29.252 1.811 27.209 1.00 91.19 158 GLN A N 1
ATOM 1268 C CA . GLN A 1 158 ? -29.472 0.769 28.221 1.00 91.19 158 GLN A CA 1
ATOM 1269 C C . GLN A 1 158 ? -29.112 1.236 29.638 1.00 91.19 158 GLN A C 1
ATOM 1271 O O . GLN A 1 158 ? -29.804 0.898 30.593 1.00 91.19 158 GLN A O 1
ATOM 1276 N N . LEU A 1 159 ? -28.055 2.035 29.798 1.00 91.75 159 LEU A N 1
ATOM 1277 C CA . LEU A 1 159 ? -27.657 2.585 31.094 1.00 91.75 159 LEU A CA 1
ATOM 1278 C C . LEU A 1 159 ? -28.672 3.608 31.620 1.00 91.75 159 LEU A C 1
ATOM 1280 O O . LEU A 1 159 ? -28.927 3.644 32.823 1.00 91.75 159 LEU A O 1
ATOM 1284 N N . LEU A 1 160 ? -29.236 4.442 30.743 1.00 89.81 160 LEU A N 1
ATOM 1285 C CA . LEU A 1 160 ? -30.302 5.379 31.106 1.00 89.81 160 LEU A CA 1
ATOM 1286 C C . LEU A 1 160 ? -31.566 4.628 31.541 1.00 89.81 160 LEU A C 1
ATOM 1288 O O . LEU A 1 160 ? -32.135 4.964 32.579 1.00 89.81 160 LEU A O 1
ATOM 1292 N N . ASP A 1 161 ? -31.947 3.579 30.810 1.00 92.31 161 ASP A N 1
ATOM 1293 C CA . ASP A 1 161 ? -33.047 2.688 31.191 1.00 92.31 161 ASP A CA 1
ATOM 1294 C C . ASP A 1 161 ? -32.789 2.000 32.543 1.00 92.31 161 ASP A C 1
ATOM 1296 O O . ASP A 1 161 ? -33.631 2.039 33.442 1.00 92.31 161 ASP A O 1
ATOM 1300 N N . LEU A 1 162 ? -31.594 1.432 32.734 1.00 90.31 162 LEU A N 1
ATOM 1301 C CA . LEU A 1 162 ? -31.220 0.783 33.988 1.00 90.31 162 LEU A CA 1
ATOM 1302 C C . LEU A 1 162 ? -31.244 1.775 35.156 1.00 90.31 162 LEU A C 1
ATOM 1304 O O . LEU A 1 162 ? -31.757 1.441 36.220 1.00 90.31 162 LEU A O 1
ATOM 1308 N N . ARG A 1 163 ? -30.742 3.002 34.969 1.00 90.25 163 ARG A N 1
ATOM 1309 C CA . ARG A 1 163 ? -30.808 4.059 35.991 1.00 90.25 163 ARG A CA 1
ATOM 1310 C C . ARG A 1 163 ? -32.245 4.427 36.338 1.00 90.25 163 ARG A C 1
ATOM 1312 O O . ARG A 1 163 ? -32.553 4.521 37.521 1.00 90.25 163 ARG A O 1
ATOM 1319 N N . LEU A 1 164 ? -33.118 4.585 35.342 1.00 88.50 164 LEU A N 1
ATOM 1320 C CA . LEU A 1 164 ? -34.543 4.842 35.567 1.00 88.50 164 LEU A CA 1
ATOM 1321 C C . LEU A 1 164 ? -35.200 3.707 36.356 1.00 88.50 164 LEU A C 1
ATOM 1323 O O . LEU A 1 164 ? -35.943 3.969 37.302 1.00 88.50 164 LEU A O 1
ATOM 1327 N N . ARG A 1 165 ? -34.901 2.450 36.009 1.00 87.75 165 ARG A N 1
ATOM 1328 C CA . ARG A 1 165 ? -35.407 1.281 36.739 1.00 87.75 165 ARG A CA 1
ATOM 1329 C C . ARG A 1 165 ? -34.880 1.227 38.168 1.00 87.75 165 ARG A C 1
ATOM 1331 O O . ARG A 1 165 ? -35.675 1.076 39.083 1.00 87.75 165 ARG A O 1
ATOM 1338 N N . VAL A 1 166 ? -33.578 1.420 38.378 1.00 85.62 166 VAL A N 1
ATOM 1339 C CA . VAL A 1 166 ? -32.975 1.462 39.721 1.00 85.62 166 VAL A CA 1
ATOM 1340 C C . VAL A 1 166 ? -33.574 2.589 40.557 1.00 85.62 166 VAL A C 1
ATOM 1342 O O . VAL A 1 166 ? -33.869 2.368 41.724 1.00 85.62 166 VAL A O 1
ATOM 1345 N N . GLN A 1 167 ? -33.805 3.769 39.979 1.00 83.50 167 GLN A N 1
ATOM 1346 C CA . GLN A 1 167 ? -34.411 4.893 40.689 1.00 83.50 167 GLN A CA 1
ATOM 1347 C C . GLN A 1 167 ? -35.864 4.601 41.088 1.00 83.50 167 GLN A C 1
ATOM 1349 O O . GLN A 1 167 ? -36.219 4.819 42.242 1.00 83.50 167 GLN A O 1
ATOM 1354 N N . LYS A 1 168 ? -36.674 4.038 40.180 1.00 82.50 168 LYS A N 1
ATOM 1355 C CA . LYS A 1 168 ? -38.047 3.590 40.486 1.00 82.50 168 LYS A CA 1
ATOM 1356 C C . LYS A 1 168 ? -38.081 2.486 41.545 1.00 82.50 168 LYS A C 1
ATOM 1358 O O . LYS A 1 168 ? -38.953 2.480 42.408 1.00 82.50 168 LYS A O 1
ATOM 1363 N N . SER A 1 169 ? -37.128 1.559 41.505 1.00 75.81 169 SER A N 1
ATOM 1364 C CA . SER A 1 169 ? -36.998 0.530 42.536 1.00 75.81 169 SER A CA 1
ATOM 1365 C C . SER A 1 169 ? -36.544 1.125 43.868 1.00 75.81 169 SER A C 1
ATOM 1367 O O . SER A 1 169 ? -37.047 0.721 44.905 1.00 75.81 169 SER A O 1
ATOM 1369 N N . ALA A 1 170 ? -35.643 2.109 43.862 1.00 66.62 170 ALA A N 1
ATOM 1370 C CA . ALA A 1 170 ? -35.155 2.772 45.068 1.00 66.62 170 ALA A CA 1
ATOM 1371 C C . ALA A 1 170 ? -36.235 3.609 45.768 1.00 66.62 170 ALA A C 1
ATOM 1373 O O . ALA A 1 170 ? -36.198 3.700 46.988 1.00 66.62 170 ALA A O 1
ATOM 1374 N N . THR A 1 171 ? -37.199 4.172 45.030 1.00 68.25 171 THR A N 1
ATOM 1375 C CA . THR A 1 171 ? -38.399 4.800 45.617 1.00 68.25 171 THR A CA 1
ATOM 1376 C C . THR A 1 171 ? -39.398 3.783 46.176 1.00 68.25 171 THR A C 1
ATOM 1378 O O . THR A 1 171 ? -40.304 4.167 46.900 1.00 68.25 171 THR A O 1
ATOM 1381 N N . ASN A 1 172 ? -39.252 2.500 45.827 1.00 66.06 172 ASN A N 1
ATOM 1382 C CA . ASN A 1 172 ? -40.081 1.401 46.330 1.00 66.06 172 ASN A CA 1
ATOM 1383 C C . ASN A 1 172 ? -39.392 0.606 47.458 1.00 66.06 172 ASN A C 1
ATOM 1385 O O . ASN A 1 172 ? -40.009 -0.253 48.081 1.00 66.06 172 ASN A O 1
ATOM 1389 N N . VAL A 1 173 ? -38.103 0.856 47.724 1.00 66.56 173 VAL A N 1
ATOM 1390 C CA . VAL A 1 173 ? -37.451 0.349 48.934 1.00 66.56 173 VAL A CA 1
ATOM 1391 C C . VAL A 1 173 ? -37.905 1.244 50.074 1.00 66.56 173 VAL A C 1
ATOM 1393 O O . VAL A 1 173 ? -37.494 2.398 50.137 1.00 66.56 173 VAL A O 1
ATOM 1396 N N . ASP A 1 174 ? -38.748 0.689 50.942 1.00 66.19 174 ASP A N 1
ATOM 1397 C CA . ASP A 1 174 ? -39.260 1.318 52.156 1.00 66.19 174 ASP A CA 1
ATOM 1398 C C . ASP A 1 174 ? -38.153 2.114 52.870 1.00 66.19 174 ASP A C 1
ATOM 1400 O O . ASP A 1 174 ? -37.138 1.553 53.304 1.00 66.19 174 ASP A O 1
ATOM 1404 N N . ASP A 1 175 ? -38.309 3.438 52.949 1.00 67.38 175 ASP A N 1
ATOM 1405 C CA . ASP A 1 175 ? -37.316 4.329 53.558 1.00 67.38 175 ASP A CA 1
ATOM 1406 C C . ASP A 1 175 ? -37.022 3.923 55.015 1.00 67.38 175 ASP A C 1
ATOM 1408 O O . ASP A 1 175 ? -35.894 4.092 55.493 1.00 67.38 175 ASP A O 1
ATOM 1412 N N . GLY A 1 176 ? -37.982 3.271 55.684 1.00 70.19 176 GLY A N 1
ATOM 1413 C CA . GLY A 1 176 ? -37.809 2.635 56.989 1.00 70.19 176 GLY A CA 1
ATOM 1414 C C . GLY A 1 176 ? -36.718 1.560 57.001 1.00 70.19 176 GLY A C 1
ATOM 1415 O O . GLY A 1 176 ? -35.871 1.546 57.897 1.00 70.19 176 GLY A O 1
ATOM 1416 N N . MET A 1 177 ? -36.646 0.715 55.970 1.00 75.94 177 MET A N 1
ATOM 1417 C CA . MET A 1 177 ? -35.607 -0.314 55.832 1.00 75.94 177 MET A CA 1
ATOM 1418 C C . MET A 1 177 ? -34.217 0.286 55.560 1.00 75.94 177 MET A C 1
ATOM 1420 O O . MET A 1 177 ? -33.207 -0.220 56.061 1.00 75.94 177 MET A O 1
ATOM 1424 N N . ARG A 1 178 ? -34.138 1.407 54.828 1.00 73.50 178 ARG A N 1
ATOM 1425 C CA . ARG A 1 178 ? -32.875 2.151 54.625 1.00 73.50 178 ARG A CA 1
ATOM 1426 C C . ARG A 1 178 ? -32.390 2.818 55.908 1.00 73.50 178 ARG A C 1
ATOM 1428 O O . ARG A 1 178 ? -31.186 2.802 56.175 1.00 73.50 178 ARG A O 1
ATOM 1435 N N . ILE A 1 179 ? -33.305 3.389 56.690 1.00 77.19 179 ILE A N 1
ATOM 1436 C CA . ILE A 1 179 ? -32.998 3.995 57.989 1.00 77.19 179 ILE A CA 1
ATOM 1437 C C . ILE A 1 179 ? -32.559 2.916 58.986 1.00 77.19 179 ILE A C 1
ATOM 1439 O O . ILE A 1 179 ? -31.518 3.086 59.618 1.00 77.19 179 ILE A O 1
ATOM 1443 N N . MET A 1 180 ? -33.252 1.773 59.057 1.00 69.94 180 MET A N 1
ATOM 1444 C CA . MET A 1 180 ? -32.840 0.635 59.894 1.00 69.94 180 MET A CA 1
ATOM 1445 C C . MET A 1 180 ? -31.437 0.143 59.547 1.00 69.94 180 MET A C 1
ATOM 1447 O O . MET A 1 180 ? -30.599 0.020 60.433 1.00 69.94 180 MET A O 1
ATOM 1451 N N . ASN A 1 181 ? -31.137 -0.083 58.268 1.00 75.12 181 ASN A N 1
ATOM 1452 C CA . ASN A 1 181 ? -29.815 -0.569 57.871 1.00 75.12 181 ASN A CA 1
ATOM 1453 C C . ASN A 1 181 ? -28.703 0.458 58.148 1.00 75.12 181 ASN A C 1
ATOM 1455 O O . ASN A 1 181 ? -27.594 0.077 58.523 1.00 75.12 181 ASN A O 1
ATOM 1459 N N . ARG A 1 182 ? -28.996 1.762 58.026 1.00 81.56 182 ARG A N 1
ATOM 1460 C CA . ARG A 1 182 ? -28.069 2.831 58.437 1.00 81.56 182 ARG A CA 1
ATOM 1461 C C . ARG A 1 182 ? -27.849 2.857 59.948 1.00 81.56 182 ARG A C 1
ATOM 1463 O O . ARG A 1 182 ? -26.708 3.008 60.372 1.00 81.56 182 ARG A O 1
ATOM 1470 N N . LEU A 1 183 ? -28.902 2.677 60.744 1.00 76.50 183 LEU A N 1
ATOM 1471 C CA . LEU A 1 183 ? -28.797 2.570 62.200 1.00 76.50 183 LEU A CA 1
ATOM 1472 C C . LEU A 1 183 ? -27.990 1.335 62.608 1.00 76.50 183 LEU A C 1
ATOM 1474 O O . LEU A 1 183 ? -27.098 1.447 63.438 1.00 76.50 183 LEU A O 1
ATOM 1478 N N . VAL A 1 184 ? -28.225 0.182 61.980 1.00 76.00 184 VAL A N 1
ATOM 1479 C CA . VAL A 1 184 ? -27.454 -1.050 62.219 1.00 76.00 184 VAL A CA 1
ATOM 1480 C C . VAL A 1 184 ? -25.968 -0.852 61.898 1.00 76.00 184 VAL A C 1
ATOM 1482 O O . VAL A 1 184 ? -25.114 -1.297 62.667 1.00 76.00 184 VAL A O 1
ATOM 1485 N N . ALA A 1 185 ? -25.637 -0.155 60.807 1.00 77.31 185 ALA A N 1
ATOM 1486 C CA . ALA A 1 185 ? -24.251 0.161 60.459 1.00 77.31 185 ALA A CA 1
ATOM 1487 C C . ALA A 1 185 ? -23.598 1.118 61.475 1.00 77.31 185 ALA A C 1
ATOM 1489 O O . ALA A 1 185 ? -22.511 0.826 61.967 1.00 77.31 185 ALA A O 1
ATOM 1490 N N . ALA A 1 186 ? -24.284 2.203 61.847 1.00 73.94 186 ALA A N 1
ATOM 1491 C CA . ALA A 1 186 ? -23.790 3.165 62.836 1.00 73.94 186 ALA A CA 1
ATOM 1492 C C . ALA A 1 186 ? -23.614 2.534 64.229 1.00 73.94 186 ALA A C 1
ATOM 1494 O O . ALA A 1 186 ? -22.633 2.803 64.919 1.00 73.94 186 ALA A O 1
ATOM 1495 N N . LEU A 1 187 ? -24.533 1.650 64.629 1.00 69.19 187 LEU A N 1
ATOM 1496 C CA . LEU A 1 187 ? -24.426 0.881 65.868 1.00 69.19 187 LEU A CA 1
ATOM 1497 C C . LEU A 1 187 ? -23.247 -0.093 65.826 1.00 69.19 187 LEU A C 1
ATOM 1499 O O . LEU A 1 187 ? -22.535 -0.209 66.817 1.00 69.19 187 LEU A O 1
ATOM 1503 N N . SER A 1 188 ? -23.002 -0.745 64.687 1.00 74.06 188 SER A N 1
ATOM 1504 C CA . SER A 1 188 ? -21.844 -1.635 64.522 1.00 74.06 188 SER A CA 1
ATOM 1505 C C . SER A 1 188 ? -20.523 -0.865 64.645 1.00 74.06 188 SER A C 1
ATOM 1507 O O . SER A 1 188 ? -19.595 -1.327 65.299 1.00 74.06 188 SER A O 1
ATOM 1509 N N . GLU A 1 189 ? -20.445 0.338 64.075 1.00 73.94 189 GLU A N 1
ATOM 1510 C CA . GLU A 1 189 ? -19.263 1.208 64.142 1.00 73.94 189 GLU A CA 1
ATOM 1511 C C . GLU A 1 189 ? -19.022 1.768 65.557 1.00 73.94 189 GLU A C 1
ATOM 1513 O O . GLU A 1 189 ? -17.891 1.795 66.045 1.00 73.94 189 GLU A O 1
ATOM 1518 N N . LEU A 1 190 ? -20.086 2.142 66.274 1.00 67.56 190 LEU A N 1
ATOM 1519 C CA . LEU A 1 190 ? -20.008 2.533 67.686 1.00 67.56 190 LEU A CA 1
ATOM 1520 C C . LEU A 1 190 ? -19.573 1.377 68.594 1.00 67.56 190 LEU A C 1
ATOM 1522 O O . LEU A 1 190 ? -18.826 1.597 69.549 1.00 67.56 190 LEU A O 1
ATOM 1526 N N . LEU A 1 191 ? -20.012 0.155 68.290 1.00 64.62 191 LEU A N 1
ATOM 1527 C CA . LEU A 1 191 ? -19.637 -1.044 69.035 1.00 64.62 191 LEU A CA 1
ATOM 1528 C C . LEU A 1 191 ? -18.146 -1.369 68.843 1.00 64.62 191 LEU A C 1
ATOM 1530 O O . LEU A 1 191 ? -17.450 -1.622 69.823 1.00 64.62 191 LEU A O 1
ATOM 1534 N N . MET A 1 192 ? -17.619 -1.206 67.627 1.00 62.53 192 MET A N 1
ATOM 1535 C CA . MET A 1 192 ? -16.178 -1.321 67.334 1.00 62.53 192 MET A CA 1
ATOM 1536 C C . MET A 1 192 ? -15.344 -0.268 68.087 1.00 62.53 192 MET A C 1
ATOM 1538 O O . MET A 1 192 ? -14.281 -0.567 68.634 1.00 62.53 192 MET A O 1
ATOM 1542 N N . ASN A 1 193 ? -15.847 0.966 68.191 1.00 56.16 193 ASN A N 1
ATOM 1543 C CA . ASN A 1 193 ? -15.187 2.027 68.961 1.00 56.16 193 ASN A CA 1
ATOM 1544 C C . ASN A 1 193 ? -15.210 1.769 70.481 1.00 56.16 193 ASN A C 1
ATOM 1546 O O . ASN A 1 193 ? -14.314 2.218 71.199 1.00 56.16 193 ASN A O 1
ATOM 1550 N N . MET A 1 194 ? -16.202 1.030 70.986 1.00 53.91 194 MET A N 1
ATOM 1551 C CA . MET A 1 194 ? -16.220 0.521 72.363 1.00 53.91 194 MET A CA 1
ATOM 1552 C C . MET A 1 194 ? -15.183 -0.593 72.577 1.00 53.91 194 MET A C 1
ATOM 1554 O O . MET A 1 194 ? -14.525 -0.621 73.617 1.00 53.91 194 MET A O 1
ATOM 1558 N N . GLU A 1 195 ? -14.974 -1.468 71.592 1.00 55.03 195 GLU A N 1
ATOM 1559 C CA . GLU A 1 195 ? -14.018 -2.583 71.677 1.00 55.03 195 GLU A CA 1
ATOM 1560 C C . GLU A 1 195 ? -12.550 -2.126 71.712 1.00 55.03 195 GLU A C 1
ATOM 1562 O O . GLU A 1 195 ? -11.754 -2.664 72.484 1.00 55.03 195 GLU A O 1
ATOM 1567 N N . ILE A 1 196 ? -12.188 -1.067 70.979 1.00 54.81 196 ILE A N 1
ATOM 1568 C CA . ILE A 1 196 ? -10.840 -0.468 71.068 1.00 54.81 196 ILE A CA 1
ATOM 1569 C C . ILE A 1 196 ? -10.583 0.104 72.473 1.00 54.81 196 ILE A C 1
ATOM 1571 O O . ILE A 1 196 ? -9.469 0.019 72.993 1.00 54.81 196 ILE A O 1
ATOM 1575 N N . ARG A 1 197 ? -11.617 0.638 73.136 1.00 47.97 197 ARG A N 1
ATOM 1576 C CA . ARG A 1 197 ? -11.518 1.161 74.512 1.00 47.97 197 ARG A CA 1
ATOM 1577 C C . ARG A 1 197 ? -11.412 0.040 75.551 1.00 47.97 197 ARG A C 1
ATOM 1579 O O . ARG A 1 197 ? -10.815 0.245 76.601 1.00 47.97 197 ARG A O 1
ATOM 1586 N N . LEU A 1 198 ? -11.916 -1.154 75.250 1.00 49.25 198 LEU A N 1
ATOM 1587 C CA . LEU A 1 198 ? -11.841 -2.336 76.113 1.00 49.25 198 LEU A CA 1
ATOM 1588 C C . LEU A 1 198 ? -10.426 -2.913 76.254 1.00 49.25 198 LEU A C 1
ATOM 1590 O O . LEU A 1 198 ? -10.082 -3.415 77.322 1.00 49.25 198 LEU A O 1
ATOM 1594 N N . ALA A 1 199 ? -9.571 -2.760 75.240 1.00 50.16 199 ALA A N 1
ATOM 1595 C CA . ALA A 1 199 ? -8.152 -3.119 75.329 1.00 50.16 199 ALA A CA 1
ATOM 1596 C C . ALA A 1 199 ? -7.356 -2.232 76.315 1.00 50.16 199 ALA A C 1
ATOM 1598 O O . ALA A 1 199 ? -6.264 -2.607 76.739 1.00 50.16 199 ALA A O 1
ATOM 1599 N N . VAL A 1 200 ? -7.908 -1.074 76.697 1.00 51.69 200 VAL A N 1
ATOM 1600 C CA . VAL A 1 200 ? -7.259 -0.059 77.544 1.00 51.69 200 VAL A CA 1
ATOM 1601 C C . VAL A 1 200 ? -7.637 -0.199 79.033 1.00 51.69 200 VAL A C 1
ATOM 1603 O O . VAL A 1 200 ? -6.935 0.337 79.888 1.00 51.69 200 VAL A O 1
ATOM 1606 N N . TYR A 1 201 ? -8.680 -0.970 79.388 1.00 52.16 201 TYR A N 1
ATOM 1607 C CA . TYR A 1 201 ? -9.204 -1.056 80.764 1.00 52.16 201 TYR A CA 1
ATOM 1608 C C . TYR A 1 201 ? -9.365 -2.511 81.276 1.00 52.16 201 TYR A C 1
ATOM 1610 O O . TYR A 1 201 ? -10.398 -3.147 81.054 1.00 52.16 201 TYR A O 1
ATOM 1618 N N . PRO A 1 202 ? -8.381 -3.049 82.030 1.00 56.28 202 PRO A N 1
ATOM 1619 C CA . PRO A 1 202 ? -8.379 -4.436 82.525 1.00 56.28 202 PRO A CA 1
ATOM 1620 C C . PRO A 1 202 ? -9.569 -4.807 83.429 1.00 56.28 202 PRO A C 1
ATOM 1622 O O . PRO A 1 202 ? -10.069 -5.923 83.370 1.00 56.28 202 PRO A O 1
ATOM 1625 N N . HIS A 1 203 ? -10.072 -3.861 84.220 1.00 55.06 203 HIS A N 1
ATOM 1626 C CA . HIS A 1 203 ? -11.200 -4.041 85.147 1.00 55.06 203 HIS A CA 1
ATOM 1627 C C . HIS A 1 203 ? -12.542 -4.257 84.430 1.00 55.06 203 HIS A C 1
ATOM 1629 O O . HIS A 1 203 ? -13.419 -4.946 84.940 1.00 55.06 203 HIS A O 1
ATOM 1635 N N . LEU A 1 204 ? -12.699 -3.722 83.216 1.00 55.34 204 LEU A N 1
ATOM 1636 C CA . LEU A 1 204 ? -13.895 -3.951 82.404 1.00 55.34 204 LEU A CA 1
ATOM 1637 C C . LEU A 1 204 ? -13.900 -5.365 81.793 1.00 55.34 204 LEU A C 1
ATOM 1639 O O . LEU A 1 204 ? -14.961 -5.925 81.525 1.00 55.34 204 LEU A O 1
ATOM 1643 N N . THR A 1 205 ? -12.716 -5.969 81.633 1.00 55.69 205 THR A N 1
ATOM 1644 C CA . THR A 1 205 ? -12.564 -7.354 81.161 1.00 55.69 205 THR A CA 1
ATOM 1645 C C . THR A 1 205 ? -13.152 -8.343 82.171 1.00 55.69 205 THR A C 1
ATOM 1647 O O . THR A 1 205 ? -13.850 -9.269 81.774 1.00 55.69 205 THR A O 1
ATOM 1650 N N . GLU A 1 206 ? -12.947 -8.123 83.474 1.00 56.56 206 GLU A N 1
ATOM 1651 C CA . GLU A 1 206 ? -13.499 -8.981 84.535 1.00 56.56 206 GLU A CA 1
ATOM 1652 C C . GLU A 1 206 ? -15.036 -8.950 84.565 1.00 56.56 206 GLU A C 1
ATOM 1654 O O . GLU A 1 206 ? -15.675 -10.001 84.610 1.00 56.56 206 GLU A O 1
ATOM 1659 N N . VAL A 1 207 ? -15.637 -7.766 84.411 1.00 59.28 207 VAL A N 1
ATOM 1660 C CA . VAL A 1 207 ? -17.102 -7.591 84.377 1.00 59.28 207 VAL A CA 1
ATOM 1661 C C . VAL A 1 207 ? -17.729 -8.234 83.133 1.00 59.28 207 VAL A C 1
ATOM 1663 O O . VAL A 1 207 ? -18.806 -8.828 83.207 1.00 59.28 207 VAL A O 1
ATOM 1666 N N . LEU A 1 208 ? -17.053 -8.166 81.981 1.00 57.66 208 LEU A N 1
ATOM 1667 C CA . LEU A 1 208 ? -17.507 -8.844 80.762 1.00 57.66 208 LEU A CA 1
ATOM 1668 C C . LEU A 1 208 ? -17.320 -10.366 80.807 1.00 57.66 208 LEU A C 1
ATOM 1670 O O . LEU A 1 208 ? -18.037 -11.072 80.098 1.00 57.66 208 LEU A O 1
ATOM 1674 N N . ILE A 1 209 ? -16.390 -10.881 81.615 1.00 58.12 209 ILE A N 1
ATOM 1675 C CA . ILE A 1 209 ? -16.222 -12.325 81.838 1.00 58.12 209 ILE A CA 1
ATOM 1676 C C . ILE A 1 209 ? -17.350 -12.880 82.720 1.00 58.12 209 ILE A C 1
ATOM 1678 O O . ILE A 1 209 ? -17.801 -14.004 82.487 1.00 58.12 209 ILE A O 1
ATOM 1682 N N . ASP A 1 210 ? -17.833 -12.108 83.697 1.00 57.34 210 ASP A N 1
ATOM 1683 C CA . ASP A 1 210 ? -18.896 -12.547 84.613 1.00 57.34 210 ASP A CA 1
ATOM 1684 C C . ASP A 1 210 ? -20.286 -12.623 83.944 1.00 57.34 210 ASP A C 1
ATOM 1686 O O . ASP A 1 210 ? -21.162 -13.360 84.407 1.00 57.34 210 ASP A O 1
ATOM 1690 N N . SER A 1 211 ? -20.495 -11.943 82.809 1.00 62.56 211 SER A N 1
ATOM 1691 C CA . SER A 1 211 ? -21.735 -12.049 82.031 1.00 62.56 211 SER A CA 1
ATOM 1692 C C . SER A 1 211 ? -21.634 -13.097 80.915 1.00 62.56 211 SER A C 1
ATOM 1694 O O . SER A 1 211 ? -20.888 -12.978 79.942 1.00 62.56 211 SER A O 1
ATOM 1696 N N . ARG A 1 212 ? -22.466 -14.143 81.009 1.00 56.56 212 ARG A N 1
ATOM 1697 C CA . ARG A 1 212 ? -22.559 -15.206 79.989 1.00 56.56 212 ARG A CA 1
ATOM 1698 C C . ARG A 1 212 ? -22.896 -14.651 78.594 1.00 56.56 212 ARG A C 1
ATOM 1700 O O . ARG A 1 212 ? -22.449 -15.211 77.594 1.00 56.56 212 ARG A O 1
ATOM 1707 N N . ALA A 1 213 ? -23.664 -13.563 78.525 1.00 60.78 213 ALA A N 1
ATOM 1708 C CA . ALA A 1 213 ? -24.100 -12.959 77.269 1.00 60.78 213 ALA A CA 1
ATOM 1709 C C . ALA A 1 213 ? -22.951 -12.263 76.523 1.00 60.78 213 ALA A C 1
ATOM 1711 O O . ALA A 1 213 ? -22.839 -12.415 75.311 1.00 60.78 213 ALA A O 1
ATOM 1712 N N . SER A 1 214 ? -22.056 -11.561 77.224 1.00 64.38 214 SER A N 1
ATOM 1713 C CA . SER A 1 214 ? -20.890 -10.911 76.606 1.00 64.38 214 SER A CA 1
ATOM 1714 C C . SER A 1 214 ? -19.882 -11.927 76.085 1.00 64.38 214 SER A C 1
ATOM 1716 O O . SER A 1 214 ? -19.412 -11.783 74.961 1.00 64.38 214 SER A O 1
ATOM 1718 N N . VAL A 1 215 ? -19.613 -13.000 76.836 1.00 62.97 215 VAL A N 1
ATOM 1719 C CA . VAL A 1 215 ? -18.742 -14.096 76.371 1.00 62.97 215 VAL A CA 1
ATOM 1720 C C . VAL A 1 215 ? -19.301 -14.739 75.097 1.00 62.97 215 VAL A C 1
ATOM 1722 O O . VAL A 1 215 ? -18.561 -15.002 74.149 1.00 62.97 215 VAL A O 1
ATOM 1725 N N . GLN A 1 216 ? -20.619 -14.946 75.040 1.00 63.41 216 GLN A N 1
ATOM 1726 C CA . GLN A 1 216 ? -21.292 -15.468 73.854 1.00 63.41 216 GLN A CA 1
ATOM 1727 C C . GLN A 1 216 ? -21.197 -14.506 72.662 1.00 63.41 216 GLN A C 1
ATOM 1729 O O . GLN A 1 216 ? -20.894 -14.958 71.559 1.00 63.41 216 GLN A O 1
ATOM 1734 N N . THR A 1 217 ? -21.410 -13.206 72.869 1.00 65.50 217 THR A N 1
ATOM 1735 C CA . THR A 1 217 ? -21.315 -12.181 71.817 1.00 65.50 217 THR A CA 1
ATOM 1736 C C . THR A 1 217 ? -19.896 -12.053 71.264 1.00 65.50 217 THR A C 1
ATOM 1738 O O . THR A 1 217 ? -19.720 -12.068 70.049 1.00 65.50 217 THR A O 1
ATOM 1741 N N . ILE A 1 218 ? -18.877 -12.031 72.128 1.00 64.31 218 ILE A N 1
ATOM 1742 C CA . ILE A 1 218 ? -17.465 -11.961 71.715 1.00 64.31 218 ILE A CA 1
ATOM 1743 C C . ILE A 1 218 ? -17.079 -13.214 70.915 1.00 64.31 218 ILE A C 1
ATOM 1745 O O . ILE A 1 218 ? -16.409 -13.121 69.887 1.00 64.31 218 ILE A O 1
ATOM 1749 N N . LEU A 1 219 ? -17.544 -14.3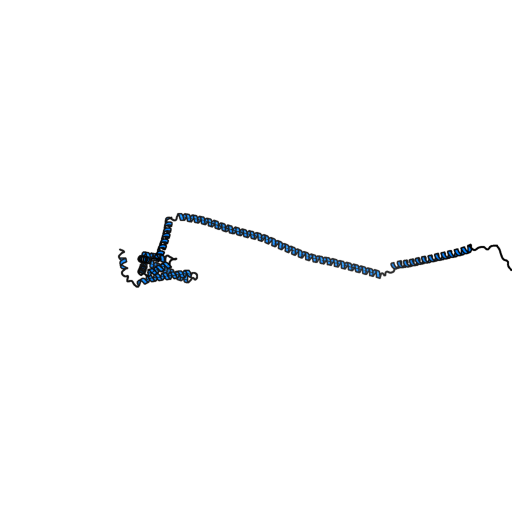95 71.336 1.00 63.75 219 LEU A N 1
ATOM 1750 C CA . LEU A 1 219 ? -17.310 -15.635 70.597 1.00 63.75 219 LEU A CA 1
ATOM 1751 C C . LEU A 1 219 ? -18.062 -15.662 69.255 1.00 63.75 219 LEU A C 1
ATOM 1753 O O . LEU A 1 219 ? -17.540 -16.167 68.267 1.00 63.75 219 LEU A O 1
ATOM 1757 N N . LEU A 1 220 ? -19.273 -15.108 69.188 1.00 64.94 220 LEU A N 1
ATOM 1758 C CA . LEU A 1 220 ? -20.039 -14.990 67.944 1.00 64.94 220 LEU A CA 1
ATOM 1759 C C . LEU A 1 220 ? -19.364 -14.044 66.942 1.00 64.94 220 LEU A C 1
ATOM 1761 O O . LEU A 1 220 ? -19.277 -14.395 65.765 1.00 64.94 220 LEU A O 1
ATOM 1765 N N . GLU A 1 221 ? -18.837 -12.904 67.391 1.00 63.25 221 GLU A N 1
ATOM 1766 C CA . GLU A 1 221 ? -18.075 -11.991 66.527 1.00 63.25 221 GLU A CA 1
ATOM 1767 C C . GLU A 1 221 ? -16.717 -12.584 66.110 1.00 63.25 221 GLU A C 1
ATOM 1769 O O . GLU A 1 221 ? -16.312 -12.447 64.952 1.00 63.25 221 GLU A O 1
ATOM 1774 N N . PHE A 1 222 ? -16.071 -13.378 66.974 1.00 63.12 222 PHE A N 1
ATOM 1775 C CA . PHE A 1 222 ? -14.895 -14.186 66.616 1.00 63.12 222 PHE A CA 1
ATOM 1776 C C . PHE A 1 222 ? -15.163 -15.164 65.459 1.00 63.12 222 PHE A C 1
ATOM 1778 O O . PHE A 1 222 ? -14.321 -15.327 64.568 1.00 63.12 222 PHE A O 1
ATOM 1785 N N . LEU A 1 223 ? -16.339 -15.797 65.431 1.00 61.25 223 LEU A N 1
ATOM 1786 C CA . LEU A 1 223 ? -16.724 -16.687 64.331 1.00 61.25 223 LEU A CA 1
ATOM 1787 C C . LEU A 1 223 ? -17.096 -15.908 63.055 1.00 61.25 223 LEU A C 1
ATOM 1789 O O . LEU A 1 223 ? -16.919 -16.420 61.947 1.00 61.25 223 LEU A O 1
ATOM 1793 N N . ARG A 1 224 ? -17.560 -14.657 63.185 1.00 65.25 224 ARG A N 1
ATOM 1794 C CA . ARG A 1 224 ? -18.088 -13.853 62.070 1.00 65.25 224 ARG A CA 1
ATOM 1795 C C . ARG A 1 224 ? -17.032 -13.018 61.334 1.00 65.25 224 ARG A C 1
ATOM 1797 O O . ARG A 1 224 ? -17.162 -12.822 60.124 1.00 65.25 224 ARG A O 1
ATOM 1804 N N . CYS A 1 225 ? -15.972 -12.564 62.005 1.00 57.75 225 CYS A N 1
ATOM 1805 C CA . CYS A 1 225 ? -14.996 -11.636 61.421 1.00 57.75 225 CYS A CA 1
ATOM 1806 C C . CYS A 1 225 ? -13.816 -12.321 60.701 1.00 57.75 225 CYS A C 1
ATOM 1808 O O . CYS A 1 225 ? -13.127 -13.186 61.238 1.00 57.75 225 CYS A O 1
ATOM 1810 N N . VAL A 1 226 ? -13.547 -11.903 59.454 1.00 54.88 226 VAL A N 1
ATOM 1811 C CA . VAL A 1 226 ? -12.379 -12.342 58.655 1.00 54.88 226 VAL A CA 1
ATOM 1812 C C . VAL A 1 226 ? -11.169 -11.417 58.846 1.00 54.88 226 VAL A C 1
ATOM 1814 O O . VAL A 1 226 ? -10.039 -11.893 58.772 1.00 54.88 226 VAL A O 1
ATOM 1817 N N . LYS A 1 227 ? -11.388 -10.116 59.087 1.00 57.28 227 LYS A N 1
ATOM 1818 C CA . LYS A 1 227 ? -10.320 -9.105 59.201 1.00 57.28 227 LYS A CA 1
ATOM 1819 C C . LYS A 1 227 ? -9.689 -9.053 60.595 1.00 57.28 227 LYS A C 1
ATOM 1821 O O . LYS A 1 227 ? -8.468 -9.052 60.692 1.00 57.28 227 LYS A O 1
ATOM 1826 N N . ASP A 1 228 ? -10.502 -9.146 61.644 1.00 60.44 228 ASP A N 1
ATOM 1827 C CA . ASP A 1 228 ? -10.057 -8.938 63.035 1.00 60.44 228 ASP A CA 1
ATOM 1828 C C . ASP A 1 228 ? -9.968 -10.242 63.846 1.00 60.44 228 ASP A C 1
ATOM 1830 O O . ASP A 1 228 ? -9.892 -10.246 65.074 1.00 60.44 228 ASP A O 1
ATOM 1834 N N . PHE A 1 229 ? -9.930 -11.379 63.139 1.00 66.56 229 PHE A N 1
ATOM 1835 C CA . PHE A 1 229 ? -9.894 -12.722 63.721 1.00 66.56 229 PHE A CA 1
ATOM 1836 C C . PHE A 1 229 ? -8.775 -12.893 64.757 1.00 66.56 229 PHE A C 1
ATOM 1838 O O . PHE A 1 229 ? -8.989 -13.501 65.801 1.00 66.56 229 PHE A O 1
ATOM 1845 N N . PHE A 1 230 ? -7.574 -12.374 64.481 1.00 67.06 230 PHE A N 1
ATOM 1846 C CA . PHE A 1 230 ? -6.418 -12.589 65.354 1.00 67.06 230 PHE A CA 1
ATOM 1847 C C . PHE A 1 230 ? -6.537 -11.832 66.678 1.00 67.06 230 PHE A C 1
ATOM 1849 O O . PHE A 1 230 ? -6.234 -12.412 67.717 1.00 67.06 230 PHE A O 1
ATOM 1856 N N . ILE A 1 231 ? -7.065 -10.608 66.649 1.00 66.50 231 ILE A N 1
ATOM 1857 C CA . ILE A 1 231 ? -7.279 -9.779 67.843 1.00 66.50 231 ILE A CA 1
ATOM 1858 C C . ILE A 1 231 ? -8.364 -10.414 68.723 1.00 66.50 231 ILE A C 1
ATOM 1860 O O . ILE A 1 231 ? -8.153 -10.628 69.917 1.00 66.50 231 ILE A O 1
ATOM 1864 N N . ALA A 1 232 ? -9.484 -10.826 68.118 1.00 64.75 232 ALA A N 1
ATOM 1865 C CA . ALA A 1 232 ? -10.546 -11.543 68.823 1.00 64.75 232 ALA A CA 1
ATOM 1866 C C . ALA A 1 232 ? -10.054 -12.886 69.399 1.00 64.75 232 ALA A C 1
ATOM 1868 O O . ALA A 1 232 ? -10.388 -13.229 70.532 1.00 64.75 232 ALA A O 1
ATOM 1869 N N . SER A 1 233 ? -9.214 -13.624 68.657 1.00 67.25 233 SER A N 1
ATOM 1870 C CA . SER A 1 233 ? -8.623 -14.890 69.118 1.00 67.25 233 SER A CA 1
ATOM 1871 C C . SER A 1 233 ? -7.712 -14.709 70.330 1.00 67.25 233 SER A C 1
ATOM 1873 O O . SER A 1 233 ? -7.714 -15.539 71.230 1.00 67.25 233 SER A O 1
ATOM 1875 N N . GLU A 1 234 ? -6.943 -13.624 70.368 1.00 69.44 234 GLU A N 1
ATOM 1876 C CA . GLU A 1 234 ? -5.977 -13.347 71.427 1.00 69.44 234 GLU A CA 1
ATOM 1877 C C . GLU A 1 234 ? -6.670 -12.896 72.716 1.00 69.44 234 GLU A C 1
ATOM 1879 O O . GLU A 1 234 ? -6.327 -13.365 73.803 1.00 69.44 234 GLU A O 1
ATOM 1884 N N . LEU A 1 235 ? -7.715 -12.074 72.591 1.00 66.62 235 LEU A N 1
ATOM 1885 C CA . LEU A 1 235 ? -8.582 -11.705 73.708 1.00 66.62 235 LEU A CA 1
ATOM 1886 C C . LEU A 1 235 ? -9.340 -12.916 74.259 1.00 66.62 235 LEU A C 1
ATOM 1888 O O . LEU A 1 235 ? -9.377 -13.114 75.472 1.00 66.62 235 LEU A O 1
ATOM 1892 N N . LEU A 1 236 ? -9.901 -13.759 73.388 1.00 69.06 236 LEU A N 1
ATOM 1893 C CA . LEU A 1 236 ? -10.582 -14.985 73.806 1.00 69.06 236 LEU A CA 1
ATOM 1894 C C . LEU A 1 236 ? -9.623 -15.991 74.438 1.00 69.06 236 LEU A C 1
ATOM 1896 O O . LEU A 1 236 ? -9.970 -16.562 75.462 1.00 69.06 236 LEU A O 1
ATOM 1900 N N . GLU A 1 237 ? -8.415 -16.177 73.904 1.00 70.06 237 GLU A N 1
ATOM 1901 C CA . GLU A 1 237 ? -7.387 -17.009 74.543 1.00 70.06 237 GLU A CA 1
ATOM 1902 C C . GLU A 1 237 ? -7.056 -16.494 75.950 1.00 70.06 237 GLU A C 1
ATOM 1904 O O . GLU A 1 237 ? -7.064 -17.276 76.901 1.00 70.06 237 GLU A O 1
ATOM 1909 N N . LYS A 1 238 ? -6.829 -15.182 76.103 1.00 68.81 238 LYS A N 1
ATOM 1910 C CA . LYS A 1 238 ? -6.537 -14.553 77.399 1.00 68.81 238 LYS A CA 1
ATOM 1911 C C . LYS A 1 238 ? -7.700 -14.698 78.386 1.00 68.81 238 LYS A C 1
ATOM 1913 O O . LYS A 1 238 ? -7.473 -14.949 79.567 1.00 68.81 238 LYS A O 1
ATOM 1918 N N . ASN A 1 239 ? -8.935 -14.605 77.899 1.00 65.69 239 ASN A N 1
ATOM 1919 C CA . ASN A 1 239 ? -10.140 -14.753 78.711 1.00 65.69 239 ASN A CA 1
ATOM 1920 C C . ASN A 1 239 ? -10.457 -16.223 79.032 1.00 65.69 239 ASN A C 1
ATOM 1922 O O . ASN A 1 239 ? -10.932 -16.509 80.125 1.00 65.69 239 ASN A O 1
ATOM 1926 N N . CYS A 1 240 ? -10.168 -17.171 78.138 1.00 64.94 240 CYS A N 1
ATOM 1927 C CA . CYS A 1 240 ? -10.365 -18.608 78.360 1.00 64.94 240 CYS A CA 1
ATOM 1928 C C . CYS A 1 240 ? -9.295 -19.243 79.263 1.00 64.94 240 CYS A C 1
ATOM 1930 O O . CYS A 1 240 ? -9.504 -20.358 79.734 1.00 64.94 240 CYS A O 1
ATOM 1932 N N . LEU A 1 241 ? -8.198 -18.540 79.572 1.00 63.69 241 LEU A N 1
ATOM 1933 C CA . LEU A 1 241 ? -7.323 -18.887 80.702 1.00 63.69 241 LEU A CA 1
ATOM 1934 C C . LEU A 1 241 ? -8.034 -18.708 82.057 1.00 63.69 241 LEU A C 1
ATOM 1936 O O . LEU A 1 241 ? -7.638 -19.324 83.045 1.00 63.69 241 LEU A O 1
ATOM 1940 N N . ASN A 1 242 ? -9.106 -17.905 82.112 1.00 65.56 242 ASN A N 1
ATOM 1941 C CA . ASN A 1 242 ? -9.985 -17.822 83.272 1.00 65.56 242 ASN A CA 1
ATOM 1942 C C . ASN A 1 242 ? -11.009 -18.971 83.241 1.00 65.56 242 ASN A C 1
ATOM 1944 O O . ASN A 1 242 ? -11.856 -19.073 82.347 1.00 65.56 242 ASN A O 1
ATOM 1948 N N . GLN A 1 243 ? -10.959 -19.813 84.272 1.00 62.59 243 GLN A N 1
ATOM 1949 C CA . GLN A 1 243 ? -11.769 -21.021 84.429 1.00 62.59 243 GLN A CA 1
ATOM 1950 C C . GLN A 1 243 ? -13.284 -20.763 84.299 1.00 62.59 243 GLN A C 1
ATOM 1952 O O . GLN A 1 243 ? -14.018 -21.610 83.786 1.00 62.59 243 GLN A O 1
ATOM 1957 N N . ARG A 1 244 ? -13.771 -19.582 84.707 1.00 62.62 244 ARG A N 1
ATOM 1958 C CA . ARG A 1 244 ? -15.196 -19.209 84.610 1.00 62.62 244 ARG A CA 1
ATOM 1959 C C . ARG A 1 244 ? -15.657 -19.002 83.167 1.00 62.62 244 ARG A C 1
ATOM 1961 O O . ARG A 1 244 ? -16.722 -19.490 82.791 1.00 62.62 244 ARG A O 1
ATOM 1968 N N . CYS A 1 245 ? -14.834 -18.347 82.350 1.00 63.72 245 CYS A N 1
ATOM 1969 C CA . CYS A 1 245 ? -15.103 -18.117 80.931 1.00 63.72 245 CYS A CA 1
ATOM 1970 C C . CYS A 1 245 ? -15.115 -19.443 80.155 1.00 63.72 245 CYS A C 1
ATOM 1972 O O . CYS A 1 245 ? -16.055 -19.727 79.409 1.00 63.72 245 CYS A O 1
ATOM 1974 N N . ALA A 1 246 ? -14.126 -20.309 80.403 1.00 65.50 246 ALA A N 1
ATOM 1975 C CA . ALA A 1 246 ? -14.047 -21.623 79.766 1.00 65.50 246 ALA A CA 1
ATOM 1976 C C . ALA A 1 246 ? -15.262 -22.512 80.103 1.00 65.50 246 ALA A C 1
ATOM 1978 O O . ALA A 1 246 ? -15.827 -23.162 79.219 1.00 65.50 246 ALA A O 1
ATOM 1979 N N . ILE A 1 247 ? -15.731 -22.491 81.359 1.00 65.50 247 ILE A N 1
ATOM 1980 C CA . ILE A 1 247 ? -16.956 -23.195 81.770 1.00 65.50 247 ILE A CA 1
ATOM 1981 C C . ILE A 1 247 ? -18.197 -22.589 81.097 1.00 65.50 247 ILE A C 1
ATOM 1983 O O . ILE A 1 247 ? -19.042 -23.343 80.613 1.00 65.50 247 ILE A O 1
ATOM 1987 N N . ALA A 1 248 ? -18.312 -21.259 81.018 1.00 65.19 248 ALA A N 1
ATOM 1988 C CA . ALA A 1 248 ? -19.456 -20.582 80.402 1.00 65.19 248 ALA A CA 1
ATOM 1989 C C . ALA A 1 248 ? -19.606 -20.918 78.909 1.00 65.19 248 ALA A C 1
ATOM 1991 O O . ALA A 1 248 ? -20.713 -21.236 78.465 1.00 65.19 248 ALA A O 1
ATOM 1992 N N . VAL A 1 249 ? -18.500 -20.926 78.156 1.00 66.44 249 VAL A N 1
ATOM 1993 C CA . VAL A 1 249 ? -18.495 -21.340 76.744 1.00 66.44 249 VAL A CA 1
ATOM 1994 C C . VAL A 1 249 ? -18.850 -22.821 76.615 1.00 66.44 249 VAL A C 1
ATOM 1996 O O . VAL A 1 249 ? -19.666 -23.189 75.769 1.00 66.44 249 VAL A O 1
ATOM 1999 N N . ARG A 1 250 ? -18.320 -23.681 77.497 1.00 70.00 250 ARG A N 1
ATOM 2000 C CA . ARG A 1 250 ? -18.621 -25.119 77.469 1.00 70.00 250 ARG A CA 1
ATOM 2001 C C . ARG A 1 250 ? -20.081 -25.439 77.793 1.00 70.00 250 ARG A C 1
ATOM 2003 O O . ARG A 1 250 ? -20.654 -26.371 77.235 1.00 70.00 250 ARG A O 1
ATOM 2010 N N . CYS A 1 251 ? -20.691 -24.670 78.689 1.00 67.62 251 CYS A N 1
ATOM 2011 C CA . CYS A 1 251 ? -22.106 -24.778 79.040 1.00 67.62 251 CYS A CA 1
ATOM 2012 C C . CYS A 1 251 ? -23.047 -24.258 77.939 1.00 67.62 251 CYS A C 1
ATOM 2014 O O . CYS A 1 251 ? -24.260 -24.287 78.139 1.00 67.62 251 CYS A O 1
ATOM 2016 N N . SER A 1 252 ? -22.519 -23.823 76.788 1.00 70.38 252 SER A N 1
ATOM 2017 C CA . SER A 1 252 ? -23.290 -23.474 75.595 1.00 70.38 252 SER A CA 1
ATOM 2018 C C . SER A 1 252 ? -23.048 -24.487 74.461 1.00 70.38 252 SER A C 1
ATOM 2020 O O . SER A 1 252 ? -22.140 -24.321 73.639 1.00 70.38 252 SER A O 1
ATOM 2022 N N . PRO A 1 253 ? -23.877 -25.547 74.357 1.00 68.38 253 PRO A N 1
ATOM 2023 C CA . PRO A 1 253 ? -23.715 -26.593 73.345 1.00 68.38 253 PRO A CA 1
ATOM 2024 C C . PRO A 1 253 ? -23.806 -26.072 71.907 1.00 68.38 253 PRO A C 1
ATOM 2026 O O . PRO A 1 253 ? -23.169 -26.618 71.010 1.00 68.38 253 PRO A O 1
ATOM 2029 N N . ALA A 1 254 ? -24.591 -25.017 71.670 1.00 69.94 254 ALA A N 1
ATOM 2030 C CA . ALA A 1 254 ? -24.747 -24.415 70.348 1.00 69.94 254 ALA A CA 1
ATOM 2031 C C . ALA A 1 254 ? -23.457 -23.729 69.868 1.00 69.94 254 ALA A C 1
ATOM 2033 O O . ALA A 1 254 ? -23.094 -23.852 68.698 1.00 69.94 254 ALA A O 1
ATOM 2034 N N . LEU A 1 255 ? -22.750 -23.043 70.771 1.00 67.12 255 LEU A N 1
ATOM 2035 C CA . LEU A 1 255 ? -21.493 -22.361 70.457 1.00 67.12 255 LEU A CA 1
ATOM 2036 C C . LEU A 1 255 ? -20.354 -23.357 70.249 1.00 67.12 255 LEU A C 1
ATOM 2038 O O . LEU A 1 255 ? -19.606 -23.227 69.285 1.00 67.12 255 LEU A O 1
ATOM 2042 N N . LEU A 1 256 ? -20.282 -24.397 71.085 1.00 72.88 256 LEU A N 1
ATOM 2043 C CA . LEU A 1 256 ? -19.329 -25.490 70.893 1.00 72.88 256 LEU A CA 1
ATOM 2044 C C . LEU A 1 256 ? -19.535 -26.206 69.557 1.00 72.88 256 LEU A C 1
ATOM 2046 O O . LEU A 1 256 ? -18.572 -26.421 68.829 1.00 72.88 256 LEU A O 1
ATOM 2050 N N . LYS A 1 257 ? -20.783 -26.541 69.201 1.00 78.00 257 LYS A N 1
ATOM 2051 C CA . LYS A 1 257 ? -21.090 -27.175 67.907 1.00 78.00 257 LYS A CA 1
ATOM 2052 C C . LYS A 1 257 ? -20.649 -26.310 66.726 1.00 78.00 257 LYS A C 1
ATOM 2054 O O . LYS A 1 257 ? -20.106 -26.844 65.765 1.00 78.00 257 LYS A O 1
ATOM 2059 N N . ARG A 1 258 ? -20.849 -24.990 66.804 1.00 77.38 258 ARG A N 1
ATOM 2060 C CA . ARG A 1 258 ? -20.386 -24.051 65.771 1.00 77.38 258 ARG A CA 1
ATOM 2061 C C . ARG A 1 258 ? -18.863 -23.994 65.694 1.00 77.38 258 ARG A C 1
ATOM 2063 O O . ARG A 1 258 ? -18.326 -24.172 64.612 1.00 77.38 258 ARG A O 1
ATOM 2070 N N . LEU A 1 259 ? -18.177 -23.874 66.832 1.00 77.44 259 LEU A N 1
ATOM 2071 C CA . LEU A 1 259 ? -16.712 -23.878 66.880 1.00 77.44 259 LEU A CA 1
ATOM 2072 C C . LEU A 1 259 ? -16.122 -25.180 66.310 1.00 77.44 259 LEU A C 1
ATOM 2074 O O . LEU A 1 259 ? -15.168 -25.136 65.539 1.00 77.44 259 LEU A O 1
ATOM 2078 N N . HIS A 1 260 ? -16.716 -26.332 66.633 1.00 80.38 260 HIS A N 1
ATOM 2079 C CA . HIS A 1 260 ? -16.331 -27.619 66.050 1.00 80.38 260 HIS A CA 1
ATOM 2080 C C . HIS A 1 260 ? -16.552 -27.662 64.532 1.00 80.38 260 HIS A C 1
ATOM 2082 O O . HIS A 1 260 ? -15.651 -28.081 63.808 1.00 80.38 260 HIS A O 1
ATOM 2088 N N . SER A 1 261 ? -17.707 -27.191 64.049 1.00 84.44 261 SER A N 1
ATOM 2089 C CA . SER A 1 261 ? -18.004 -27.103 62.612 1.00 84.44 261 SER A CA 1
ATOM 2090 C C . SER A 1 261 ? -17.001 -26.207 61.881 1.00 84.44 261 SER A C 1
ATOM 2092 O O . SER A 1 261 ? -16.527 -26.562 60.805 1.00 84.44 261 SER A O 1
ATOM 2094 N N . ASP A 1 262 ? -16.632 -25.074 62.478 1.00 77.88 262 ASP A N 1
ATOM 2095 C CA . ASP A 1 262 ? -15.681 -24.134 61.887 1.00 77.88 262 ASP A CA 1
ATOM 2096 C C . ASP A 1 262 ? -14.254 -24.700 61.855 1.00 77.88 262 ASP A C 1
ATOM 2098 O O . ASP A 1 262 ? -13.549 -24.545 60.855 1.00 77.88 262 ASP A O 1
ATOM 2102 N N . VAL A 1 263 ? -13.826 -25.413 62.903 1.00 81.25 263 VAL A N 1
ATOM 2103 C CA . VAL A 1 263 ? -12.545 -26.144 62.910 1.00 81.25 263 VAL A CA 1
ATOM 2104 C C . VAL A 1 263 ? -12.534 -27.232 61.833 1.00 81.25 263 VAL A C 1
ATOM 2106 O O . VAL A 1 263 ? -11.543 -27.372 61.108 1.00 81.25 263 VAL A O 1
ATOM 2109 N N . GLU A 1 264 ? -13.629 -27.975 61.674 1.00 82.69 264 GLU A N 1
ATOM 2110 C CA . GLU A 1 264 ? -13.746 -29.029 60.663 1.00 82.69 264 GLU A CA 1
ATOM 2111 C C . GLU A 1 264 ? -13.703 -28.456 59.234 1.00 82.69 264 GLU A C 1
ATOM 2113 O O . GLU A 1 264 ? -12.962 -28.952 58.376 1.00 82.69 264 GLU A O 1
ATOM 2118 N N . ASP A 1 265 ? -14.414 -27.355 58.987 1.00 81.12 265 ASP A N 1
ATOM 2119 C CA . ASP A 1 265 ? -14.421 -26.654 57.702 1.00 81.12 265 ASP A CA 1
ATOM 2120 C C . ASP A 1 265 ? -13.062 -26.030 57.363 1.00 81.12 265 ASP A C 1
ATOM 2122 O O . ASP A 1 265 ? -12.614 -26.094 56.209 1.00 81.12 265 ASP A O 1
ATOM 2126 N N . LEU A 1 266 ? -12.373 -25.450 58.351 1.00 79.56 266 LEU A N 1
ATOM 2127 C CA . LEU A 1 266 ? -11.015 -24.928 58.181 1.00 79.56 266 LEU A CA 1
ATOM 2128 C C . LEU A 1 266 ? -10.015 -26.057 57.894 1.00 79.56 266 LEU A C 1
ATOM 2130 O O . LEU A 1 266 ? -9.166 -25.898 57.016 1.00 79.56 266 LEU A O 1
ATOM 2134 N N . THR A 1 267 ? -10.163 -27.218 58.536 1.00 81.44 267 THR A N 1
ATOM 2135 C CA . THR A 1 267 ? -9.317 -28.405 58.299 1.00 81.44 267 THR A CA 1
ATOM 2136 C C . THR A 1 267 ? -9.517 -28.973 56.887 1.00 81.44 267 THR A C 1
ATOM 2138 O O . THR A 1 267 ? -8.550 -29.247 56.164 1.00 81.44 267 THR A O 1
ATOM 2141 N N . LYS A 1 268 ? -10.771 -29.086 56.429 1.00 82.19 268 LYS A N 1
ATOM 2142 C CA . LYS A 1 268 ? -11.108 -29.516 55.055 1.00 82.19 268 LYS A CA 1
ATOM 2143 C C . LYS A 1 268 ? -10.549 -28.554 53.999 1.00 82.19 268 LYS A C 1
ATOM 2145 O O . LYS A 1 268 ? -10.053 -28.989 52.958 1.00 82.19 268 LYS A O 1
ATOM 2150 N N . LYS A 1 269 ? -10.583 -27.243 54.260 1.00 78.75 269 LYS A N 1
ATOM 2151 C CA . LYS A 1 269 ? -10.040 -26.218 53.348 1.00 78.75 269 LYS A CA 1
ATOM 2152 C C . LYS A 1 269 ? -8.506 -26.210 53.330 1.00 78.75 269 LYS A C 1
ATOM 2154 O O . LYS A 1 269 ? -7.925 -26.182 52.246 1.00 78.75 269 LYS A O 1
ATOM 2159 N N . ALA A 1 270 ? -7.855 -26.329 54.488 1.00 74.06 270 ALA A N 1
ATOM 2160 C CA . ALA A 1 270 ? -6.394 -26.379 54.601 1.00 74.06 270 ALA A CA 1
ATOM 2161 C C . ALA A 1 270 ? -5.786 -27.602 53.884 1.00 74.06 270 ALA A C 1
ATOM 2163 O O . ALA A 1 270 ? -4.774 -27.484 53.189 1.00 74.06 270 ALA A O 1
ATOM 2164 N N . THR A 1 271 ? -6.435 -28.769 53.975 1.00 72.62 271 THR A N 1
ATOM 2165 C CA . THR A 1 271 ? -5.993 -30.003 53.292 1.00 72.62 271 THR A CA 1
ATOM 2166 C C . THR A 1 271 ? -6.199 -29.965 51.774 1.00 72.62 271 THR A C 1
ATOM 2168 O O . THR A 1 271 ? -5.363 -30.482 51.027 1.00 72.62 271 THR A O 1
ATOM 2171 N N . LYS A 1 272 ? -7.278 -29.331 51.291 1.00 68.31 272 LYS A N 1
ATOM 2172 C CA . LYS A 1 272 ? -7.563 -29.168 49.853 1.00 68.31 272 LYS A CA 1
ATOM 2173 C C . LYS A 1 272 ? -6.572 -28.224 49.166 1.00 68.31 272 LYS A C 1
ATOM 2175 O O . LYS A 1 272 ? -6.177 -28.471 48.030 1.00 68.31 272 LYS A O 1
ATOM 2180 N N . GLU A 1 273 ? -6.153 -27.167 49.850 1.00 61.59 273 GLU A N 1
ATOM 2181 C CA . GLU A 1 273 ? -5.285 -26.130 49.282 1.00 61.59 273 GLU A CA 1
ATOM 2182 C C . GLU A 1 273 ? -3.793 -26.421 49.382 1.00 61.59 273 GLU A C 1
ATOM 2184 O O . GLU A 1 273 ? -3.044 -25.947 48.532 1.00 61.59 273 GLU A O 1
ATOM 2189 N N . LYS A 1 274 ? -3.363 -27.276 50.320 1.00 59.62 274 LYS A N 1
ATOM 2190 C CA . LYS A 1 274 ? -1.985 -27.797 50.377 1.00 59.62 274 LYS A CA 1
ATOM 2191 C C . LYS A 1 274 ? -1.544 -28.461 49.058 1.00 59.62 274 LYS A C 1
ATOM 2193 O O . LYS A 1 274 ? -0.355 -28.547 48.778 1.00 59.62 274 LYS A O 1
ATOM 2198 N N . ARG A 1 275 ? -2.499 -28.908 48.229 1.00 58.41 275 ARG A N 1
ATOM 2199 C CA . ARG A 1 275 ? -2.265 -29.512 46.904 1.00 58.41 275 ARG A CA 1
ATOM 2200 C C . ARG A 1 275 ? -2.170 -28.490 45.754 1.00 58.41 275 ARG A C 1
ATOM 2202 O O . ARG A 1 275 ? -1.823 -28.876 44.644 1.00 58.41 275 ARG A O 1
ATOM 2209 N N . ASN A 1 276 ? -2.443 -27.203 46.002 1.00 59.28 276 ASN A N 1
ATOM 2210 C CA . ASN A 1 276 ? -2.475 -26.139 44.992 1.00 59.28 276 ASN A CA 1
ATOM 2211 C C . ASN A 1 276 ? -1.379 -25.086 45.249 1.00 59.28 276 ASN A C 1
ATOM 2213 O O . ASN A 1 276 ? -1.542 -24.186 46.070 1.00 59.28 276 ASN A O 1
ATOM 2217 N N . ALA A 1 277 ? -0.292 -25.129 44.473 1.00 56.72 277 ALA A N 1
ATOM 2218 C CA . ALA A 1 277 ? 0.883 -24.259 44.644 1.00 56.72 277 ALA A CA 1
ATOM 2219 C C . ALA A 1 277 ? 0.630 -22.738 44.467 1.00 56.72 277 ALA A C 1
ATOM 2221 O O . ALA A 1 277 ? 1.463 -21.928 44.856 1.00 56.72 277 ALA A O 1
ATOM 2222 N N . ARG A 1 278 ? -0.515 -22.312 43.908 1.00 58.97 278 ARG A N 1
ATOM 2223 C CA . ARG A 1 278 ? -0.807 -20.890 43.601 1.00 58.97 278 ARG A CA 1
ATOM 2224 C C . ARG A 1 278 ? -1.371 -20.066 44.769 1.00 58.97 278 ARG A C 1
ATOM 2226 O O . ARG A 1 278 ? -1.631 -18.883 44.589 1.00 58.97 278 ARG A O 1
ATOM 2233 N N . SER A 1 279 ? -1.586 -20.655 45.948 1.00 61.94 279 SER A N 1
ATOM 2234 C CA . SER A 1 279 ? -2.329 -20.019 47.055 1.00 61.94 279 SER A CA 1
ATOM 2235 C C . SER A 1 279 ? -1.590 -20.052 48.405 1.00 61.94 279 SER A C 1
ATOM 2237 O O . SER A 1 279 ? -2.229 -20.120 49.455 1.00 61.94 279 SER A O 1
ATOM 2239 N N . LEU A 1 280 ? -0.255 -20.002 48.406 1.00 65.19 280 LEU A N 1
ATOM 2240 C CA . LEU A 1 280 ? 0.557 -20.178 49.619 1.00 65.19 280 LEU A CA 1
ATOM 2241 C C . LEU A 1 280 ? 0.232 -19.159 50.732 1.00 65.19 280 LEU A C 1
ATOM 2243 O O . LEU A 1 280 ? -0.004 -19.557 51.866 1.00 65.19 280 LEU A O 1
ATOM 2247 N N . ALA A 1 281 ? 0.104 -17.869 50.403 1.00 65.19 281 ALA A N 1
ATOM 2248 C CA . ALA A 1 281 ? -0.195 -16.821 51.389 1.00 65.19 281 ALA A CA 1
ATOM 2249 C C . ALA A 1 281 ? -1.585 -16.979 52.040 1.00 65.19 281 ALA A C 1
ATOM 2251 O O . ALA A 1 281 ? -1.748 -16.818 53.249 1.00 65.19 281 ALA A O 1
ATOM 2252 N N . ASN A 1 282 ? -2.598 -17.351 51.251 1.00 65.19 282 ASN A N 1
ATOM 2253 C CA . ASN A 1 282 ? -3.942 -17.582 51.782 1.00 65.19 282 ASN A CA 1
ATOM 2254 C C . ASN A 1 282 ? -4.027 -18.904 52.565 1.00 65.19 282 ASN A C 1
ATOM 2256 O O . ASN A 1 282 ? -4.802 -19.004 53.517 1.00 65.19 282 ASN A O 1
ATOM 2260 N N . TRP A 1 283 ? -3.227 -19.904 52.182 1.00 70.69 283 TRP A N 1
ATOM 2261 C CA . TRP A 1 283 ? -3.081 -21.153 52.925 1.00 70.69 283 TRP A CA 1
ATOM 2262 C C . TRP A 1 283 ? -2.426 -20.904 54.288 1.00 70.69 283 TRP A C 1
ATOM 2264 O O . TRP A 1 283 ? -2.986 -21.312 55.300 1.00 70.69 283 TRP A O 1
ATOM 2274 N N . GLU A 1 284 ? -1.324 -20.149 54.351 1.00 71.88 284 GLU A N 1
ATOM 2275 C CA . GLU A 1 284 ? -0.668 -19.791 55.616 1.00 71.88 284 GLU A CA 1
ATOM 2276 C C . GLU A 1 284 ? -1.600 -19.026 56.563 1.00 71.88 284 GLU A C 1
ATOM 2278 O O . GLU A 1 284 ? -1.626 -19.301 57.765 1.00 71.88 284 GLU A O 1
ATOM 2283 N N . LEU A 1 285 ? -2.397 -18.093 56.031 1.00 74.06 285 LEU A N 1
ATOM 2284 C CA . LEU A 1 285 ? -3.394 -17.348 56.799 1.00 74.06 285 LEU A CA 1
ATOM 2285 C C . LEU A 1 285 ? -4.465 -18.277 57.394 1.00 74.06 285 LEU A C 1
ATOM 2287 O O . LEU A 1 285 ? -4.785 -18.175 58.581 1.00 74.06 285 LEU A O 1
ATOM 2291 N N . ARG A 1 286 ? -4.998 -19.205 56.591 1.00 72.31 286 ARG A N 1
ATOM 2292 C CA . ARG A 1 286 ? -5.995 -20.193 57.037 1.00 72.31 286 ARG A CA 1
ATOM 2293 C C . ARG A 1 286 ? -5.418 -21.199 58.022 1.00 72.31 286 ARG A C 1
ATOM 2295 O O . ARG A 1 286 ? -6.089 -21.537 58.989 1.00 72.31 286 ARG A O 1
ATOM 2302 N N . GLU A 1 287 ? -4.175 -21.612 57.833 1.00 76.50 287 GLU A N 1
ATOM 2303 C CA . GLU A 1 287 ? -3.467 -22.511 58.740 1.00 76.50 287 GLU A CA 1
ATOM 2304 C C . GLU A 1 287 ? -3.197 -21.836 60.098 1.00 76.50 287 GLU A C 1
ATOM 2306 O O . GLU A 1 287 ? -3.389 -22.436 61.156 1.00 76.50 287 GLU A O 1
ATOM 2311 N N . ARG A 1 288 ? -2.815 -20.549 60.104 1.00 78.38 288 ARG A N 1
ATOM 2312 C CA . ARG A 1 288 ? -2.720 -19.748 61.340 1.00 78.38 288 ARG A CA 1
ATOM 2313 C C . ARG A 1 288 ? -4.082 -19.620 62.030 1.00 78.38 288 ARG A C 1
ATOM 2315 O O . ARG A 1 288 ? -4.146 -19.752 63.251 1.00 78.38 288 ARG A O 1
ATOM 2322 N N . ARG A 1 289 ? -5.157 -19.418 61.258 1.00 79.62 289 ARG A N 1
ATOM 2323 C CA . ARG A 1 289 ? -6.541 -19.373 61.759 1.00 79.62 289 ARG A CA 1
ATOM 2324 C C . ARG A 1 289 ? -6.954 -20.699 62.407 1.00 79.62 289 ARG A C 1
ATOM 2326 O O . ARG A 1 289 ? -7.482 -20.700 63.516 1.00 79.62 289 ARG A O 1
ATOM 2333 N N . LEU A 1 290 ? -6.657 -21.815 61.740 1.00 82.12 290 LEU A N 1
ATOM 2334 C CA . LEU A 1 290 ? -6.934 -23.168 62.217 1.00 82.12 290 LEU A CA 1
ATOM 2335 C C . LEU A 1 290 ? -6.196 -23.457 63.530 1.00 82.12 290 LEU A C 1
ATOM 2337 O O . LEU A 1 290 ? -6.826 -23.883 64.492 1.00 82.12 290 LEU A O 1
ATOM 2341 N N . ARG A 1 291 ? -4.896 -23.140 63.618 1.00 82.06 291 ARG A N 1
ATOM 2342 C CA . ARG A 1 291 ? -4.109 -23.314 64.855 1.00 82.06 291 ARG A CA 1
ATOM 2343 C C . ARG A 1 291 ? -4.705 -22.568 66.050 1.00 82.06 291 ARG A C 1
ATOM 2345 O O . ARG A 1 291 ? -4.784 -23.122 67.141 1.00 82.06 291 ARG A O 1
ATOM 2352 N N . LYS A 1 292 ? -5.138 -21.324 65.840 1.00 80.19 292 LYS A N 1
ATOM 2353 C CA . LYS A 1 292 ? -5.779 -20.496 66.871 1.00 80.19 292 LYS A CA 1
ATOM 2354 C C . LYS A 1 292 ? -7.126 -21.073 67.324 1.00 80.19 292 LYS A C 1
ATOM 2356 O O . LYS A 1 292 ? -7.375 -21.173 68.521 1.00 80.19 292 LYS A O 1
ATOM 2361 N N . ALA A 1 293 ? -7.959 -21.517 66.382 1.00 79.31 293 ALA A N 1
ATOM 2362 C CA . ALA A 1 293 ? -9.255 -22.124 66.689 1.00 79.31 293 ALA A CA 1
ATOM 2363 C C . ALA A 1 293 ? -9.125 -23.467 67.434 1.00 79.31 293 ALA A C 1
ATOM 2365 O O . ALA A 1 293 ? -9.847 -23.694 68.402 1.00 79.31 293 ALA A O 1
ATOM 2366 N N . VAL A 1 294 ? -8.175 -24.323 67.034 1.00 82.31 294 VAL A N 1
ATOM 2367 C CA . VAL A 1 294 ? -7.880 -25.596 67.721 1.00 82.31 294 VAL A CA 1
ATOM 2368 C C . VAL A 1 294 ? -7.374 -25.343 69.140 1.00 82.31 294 VAL A C 1
ATOM 2370 O O . VAL A 1 294 ? -7.894 -25.930 70.081 1.00 82.31 294 VAL A O 1
ATOM 2373 N N . LYS A 1 295 ? -6.442 -24.399 69.321 1.00 82.94 295 LYS A N 1
ATOM 2374 C CA . LYS A 1 295 ? -5.933 -24.030 70.650 1.00 82.94 295 LYS A CA 1
ATOM 2375 C C . LYS A 1 295 ? -7.046 -23.539 71.581 1.00 82.94 295 LYS A C 1
ATOM 2377 O O . LYS A 1 295 ? -7.071 -23.901 72.754 1.00 82.94 295 LYS A O 1
ATOM 2382 N N . LEU A 1 296 ? -7.967 -22.720 71.072 1.00 79.19 296 LEU A N 1
ATOM 2383 C CA . LEU A 1 296 ? -9.111 -22.242 71.847 1.00 79.19 296 LEU A CA 1
ATOM 2384 C C . LEU A 1 296 ? -10.043 -23.398 72.238 1.00 79.19 296 LEU A C 1
ATOM 2386 O O . LEU A 1 296 ? -10.478 -23.476 73.386 1.00 79.19 296 LEU A O 1
ATOM 2390 N N . LEU A 1 297 ? -10.312 -24.311 71.302 1.00 80.62 297 LEU A N 1
ATOM 2391 C CA . LEU A 1 297 ? -11.112 -25.504 71.556 1.00 80.62 297 LEU A CA 1
ATOM 2392 C C . LEU A 1 297 ? -10.478 -26.383 72.646 1.00 80.62 297 LEU A C 1
ATOM 2394 O O . LEU A 1 297 ? -11.180 -26.765 73.579 1.00 80.62 297 LEU A O 1
ATOM 2398 N N . ASP A 1 298 ? -9.163 -26.605 72.584 1.00 81.31 298 ASP A N 1
ATOM 2399 C CA . ASP A 1 298 ? -8.408 -27.367 73.586 1.00 81.31 298 ASP A CA 1
ATOM 2400 C C . ASP A 1 298 ? -8.457 -26.717 74.977 1.00 81.31 298 ASP A C 1
ATOM 2402 O O . ASP A 1 298 ? -8.609 -27.408 75.987 1.00 81.31 298 ASP A O 1
ATOM 2406 N N . LEU A 1 299 ? -8.363 -25.385 75.064 1.00 79.19 299 LEU A N 1
ATOM 2407 C CA . LEU A 1 299 ? -8.504 -24.664 76.337 1.00 79.19 299 LEU A CA 1
ATOM 2408 C C . LEU A 1 299 ? -9.903 -24.863 76.945 1.00 79.19 299 LEU A C 1
ATOM 2410 O O . LEU A 1 299 ? -10.036 -25.077 78.152 1.00 79.19 299 LEU A O 1
ATOM 2414 N N . ILE A 1 300 ? -10.949 -24.853 76.115 1.00 75.00 300 ILE A N 1
ATOM 2415 C CA . ILE A 1 300 ? -12.342 -25.019 76.557 1.00 75.00 300 ILE A CA 1
ATOM 2416 C C . ILE A 1 300 ? -12.640 -26.475 76.964 1.00 75.00 300 ILE A C 1
ATOM 2418 O O . ILE A 1 300 ? -13.366 -26.713 77.938 1.00 75.00 300 ILE A O 1
ATOM 2422 N N . THR A 1 301 ? -12.088 -27.465 76.256 1.00 75.00 301 THR A N 1
ATOM 2423 C CA . THR A 1 301 ? -12.281 -28.891 76.576 1.00 75.00 301 THR A CA 1
ATOM 2424 C C . THR A 1 301 ? -11.489 -29.317 77.816 1.00 75.00 301 THR A C 1
ATOM 2426 O O . THR A 1 301 ? -12.028 -30.054 78.650 1.00 75.00 301 THR A O 1
ATOM 2429 N N . ASN A 1 302 ? -10.262 -28.810 77.994 1.00 68.88 302 ASN A N 1
ATOM 2430 C CA . ASN A 1 302 ? -9.370 -29.168 79.107 1.00 68.88 302 ASN A CA 1
ATOM 2431 C C . ASN A 1 302 ? -9.699 -28.472 80.435 1.00 68.88 302 ASN A C 1
ATOM 2433 O O . ASN A 1 302 ? -9.292 -28.953 81.495 1.00 68.88 302 ASN A O 1
ATOM 2437 N N . ALA A 1 303 ? -10.526 -27.422 80.429 1.00 65.19 303 ALA A N 1
ATOM 2438 C CA . ALA A 1 303 ? -10.995 -26.741 81.640 1.00 65.19 303 ALA A CA 1
ATOM 2439 C C . ALA A 1 303 ? -11.777 -27.647 82.629 1.00 65.19 303 ALA A C 1
ATOM 2441 O O . ALA A 1 303 ? -12.248 -27.186 83.664 1.00 65.19 303 ALA A O 1
ATOM 2442 N N . LYS A 1 304 ? -11.950 -28.953 82.365 1.00 53.34 304 LYS A N 1
ATOM 2443 C CA . LYS A 1 304 ? -12.610 -29.904 83.280 1.00 53.34 304 LYS A CA 1
ATOM 2444 C C . LYS A 1 304 ? -11.695 -30.562 84.316 1.00 53.34 304 LYS A C 1
ATOM 2446 O O . LYS A 1 304 ? -12.236 -31.124 85.261 1.00 53.34 304 LYS A O 1
ATOM 2451 N N . ALA A 1 305 ? -10.369 -30.513 84.194 1.00 49.91 305 ALA A N 1
ATOM 2452 C CA . ALA A 1 305 ? -9.520 -31.329 85.071 1.00 49.91 305 ALA A CA 1
ATOM 2453 C C . ALA A 1 305 ? -9.537 -30.912 86.561 1.00 49.91 305 ALA A C 1
ATOM 2455 O O . ALA A 1 305 ? -9.126 -31.709 87.393 1.00 49.91 305 ALA A O 1
ATOM 2456 N N . ASN A 1 306 ? -10.045 -29.721 86.919 1.00 49.41 306 ASN A N 1
ATOM 2457 C CA . ASN A 1 306 ? -9.873 -29.176 88.274 1.00 49.41 306 ASN A CA 1
ATOM 2458 C C . ASN A 1 306 ? -11.133 -28.646 88.989 1.00 49.41 306 ASN A C 1
ATOM 2460 O O . ASN A 1 306 ? -11.010 -27.929 89.978 1.00 49.41 306 ASN A O 1
ATOM 2464 N N . CYS A 1 307 ? -12.356 -28.969 88.547 1.00 42.75 307 CYS A N 1
ATOM 2465 C CA . CYS A 1 307 ? -13.565 -28.530 89.268 1.00 42.75 307 CYS A CA 1
ATOM 2466 C C . CYS A 1 307 ? -14.628 -29.635 89.376 1.00 42.75 307 CYS A C 1
ATOM 2468 O O . CYS A 1 307 ? -15.317 -29.961 88.406 1.00 42.75 307 CYS A O 1
ATOM 2470 N N . ASN A 1 308 ? -14.803 -30.158 90.595 1.00 44.31 308 ASN A N 1
ATOM 2471 C CA . ASN A 1 308 ? -15.912 -31.014 91.025 1.00 44.31 308 ASN A CA 1
ATOM 2472 C C . ASN A 1 308 ? -17.259 -30.281 90.880 1.00 44.31 308 ASN A C 1
ATOM 2474 O O . ASN A 1 308 ? -17.758 -29.668 91.815 1.00 44.31 308 ASN A O 1
ATOM 2478 N N . CYS A 1 309 ? -17.878 -30.338 89.702 1.00 43.34 309 CYS A N 1
ATOM 2479 C CA . CYS A 1 309 ? -19.204 -29.766 89.451 1.00 43.34 309 CYS A CA 1
ATOM 2480 C C . CYS A 1 309 ? -20.238 -30.870 89.191 1.00 43.34 309 CYS A C 1
ATOM 2482 O O . CYS A 1 309 ? -20.801 -30.961 88.104 1.00 43.34 309 CYS A O 1
ATOM 2484 N N . LYS A 1 310 ? -20.502 -31.708 90.203 1.00 42.31 310 LYS A N 1
ATOM 2485 C CA . LYS A 1 310 ? -21.773 -32.453 90.302 1.00 42.31 310 LYS A CA 1
ATOM 2486 C C . LYS A 1 310 ? -22.899 -31.598 90.912 1.00 42.31 310 LYS A C 1
ATOM 2488 O O . LYS A 1 310 ? -24.060 -31.934 90.741 1.00 42.31 310 LYS A O 1
ATOM 2493 N N . PHE A 1 311 ? -22.583 -30.462 91.543 1.00 41.25 311 PHE A N 1
ATOM 2494 C CA . PHE A 1 311 ? -23.571 -29.647 92.264 1.00 41.25 311 PHE A CA 1
ATOM 2495 C C . PHE A 1 311 ? -24.318 -28.611 91.402 1.00 41.25 311 PHE A C 1
ATOM 2497 O O . PHE A 1 311 ? -25.503 -28.382 91.611 1.00 41.25 311 PHE A O 1
ATOM 2504 N N . LEU A 1 312 ? -23.680 -28.021 90.384 1.00 42.66 312 LEU A N 1
ATOM 2505 C CA . LEU A 1 312 ? -24.296 -26.934 89.600 1.00 42.66 312 LEU A CA 1
ATOM 2506 C C . LEU A 1 312 ? -25.255 -27.404 88.493 1.00 42.66 312 LEU A C 1
ATOM 2508 O O . LEU A 1 312 ? -26.026 -26.600 87.981 1.00 42.66 312 LEU A O 1
ATOM 2512 N N . CYS A 1 313 ? -25.255 -28.694 88.143 1.00 40.41 313 CYS A N 1
ATOM 2513 C CA . CYS A 1 313 ? -26.233 -29.236 87.193 1.00 40.41 313 CYS A CA 1
ATOM 2514 C C . CYS A 1 313 ? -27.604 -29.471 87.854 1.00 40.41 313 CYS A C 1
ATOM 2516 O O . CYS A 1 313 ? -28.622 -29.384 87.181 1.00 40.41 313 CYS A O 1
ATOM 2518 N N . SER A 1 314 ? -27.642 -29.713 89.172 1.00 39.03 314 SER A N 1
ATOM 2519 C CA . SER A 1 314 ? -28.886 -30.048 89.880 1.00 39.03 314 SER A CA 1
ATOM 2520 C C . SER A 1 314 ? -29.744 -28.824 90.220 1.00 39.03 314 SER A C 1
ATOM 2522 O O . SER A 1 314 ? -30.957 -28.945 90.338 1.00 39.03 314 SER A O 1
ATOM 2524 N N . VAL A 1 315 ? -29.141 -27.636 90.345 1.00 43.34 315 VAL A N 1
ATOM 2525 C CA . VAL A 1 315 ? -29.873 -26.397 90.681 1.00 43.34 315 VAL A CA 1
ATOM 2526 C C . VAL A 1 315 ? -30.568 -25.797 89.451 1.00 43.34 315 VAL A C 1
ATOM 2528 O O . VAL A 1 315 ? -31.627 -25.189 89.571 1.00 43.34 315 VAL A O 1
ATOM 2531 N N . ALA A 1 316 ? -30.039 -26.032 88.246 1.00 41.22 316 ALA A N 1
ATOM 2532 C CA . ALA A 1 316 ? -30.639 -25.535 87.007 1.00 41.22 316 ALA A CA 1
ATOM 2533 C C . ALA A 1 316 ? -31.954 -26.249 86.630 1.00 41.22 316 ALA A C 1
ATOM 2535 O O . ALA A 1 316 ? -32.740 -25.693 85.872 1.00 41.22 316 ALA A O 1
ATOM 2536 N N . THR A 1 317 ? -32.220 -27.447 87.163 1.00 43.28 317 THR A N 1
ATOM 2537 C CA . THR A 1 317 ? -33.469 -28.188 86.898 1.00 43.28 317 THR A CA 1
ATOM 2538 C C . THR A 1 317 ? -34.618 -27.766 87.821 1.00 43.28 317 THR A C 1
ATOM 2540 O O . THR A 1 317 ? -35.774 -27.952 87.465 1.00 43.28 317 THR A O 1
ATOM 2543 N N . VAL A 1 318 ? -34.326 -27.166 88.981 1.00 43.06 318 VAL A N 1
ATOM 2544 C CA . VAL A 1 318 ? -35.352 -26.778 89.972 1.00 43.06 318 VAL A CA 1
ATOM 2545 C C . VAL A 1 318 ? -35.936 -25.386 89.696 1.00 43.06 318 VAL A C 1
ATOM 2547 O O . VAL A 1 318 ? -37.063 -25.113 90.076 1.00 43.06 318 VAL A O 1
ATOM 2550 N N . LEU A 1 319 ? -35.220 -24.518 88.974 1.00 38.88 319 LEU A N 1
ATOM 2551 C CA . LEU A 1 319 ? -35.673 -23.157 88.631 1.00 38.88 319 LEU A CA 1
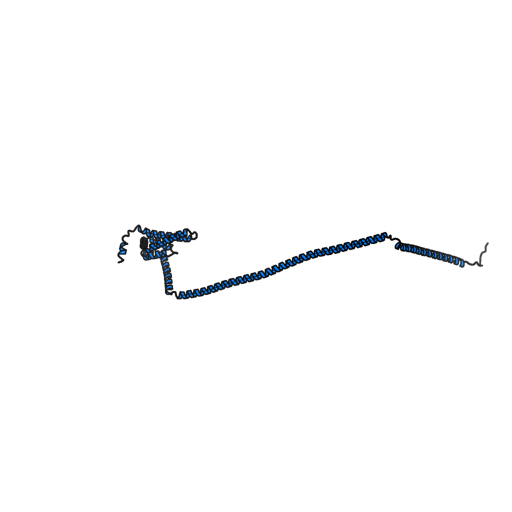ATOM 2552 C C . LEU A 1 319 ? -36.421 -23.061 87.286 1.00 38.88 319 LEU A C 1
ATOM 2554 O O . LEU A 1 319 ? -36.563 -21.972 86.740 1.00 38.88 319 LEU A O 1
ATOM 2558 N N . SER A 1 320 ? -36.855 -24.189 86.714 1.00 41.41 320 SER A N 1
ATOM 2559 C CA . SER A 1 320 ? -37.638 -24.234 85.462 1.00 41.41 320 SER A CA 1
ATOM 2560 C C . SER A 1 320 ? -39.027 -24.873 85.628 1.00 41.41 320 SER A C 1
ATOM 2562 O O . SER A 1 320 ? -39.593 -25.342 84.642 1.00 41.41 320 SER A O 1
ATOM 2564 N N . LEU A 1 321 ? -39.567 -24.884 86.852 1.00 38.41 321 LEU A N 1
ATOM 2565 C CA . LEU A 1 321 ? -40.971 -25.179 87.165 1.00 38.41 321 LEU A CA 1
ATOM 2566 C C . LEU A 1 321 ? -41.576 -24.002 87.929 1.00 38.41 321 LEU A C 1
ATOM 2568 O O . LEU A 1 321 ? -40.901 -23.515 88.863 1.00 38.41 321 LEU A O 1
#

Foldseek 3Di:
DDDDDDDDDDDDDDDVVVVVVVVVVVVVVVVVVVVVVVVVVVVVVVVVVVVVVVVVVCVVPPDDPPVNVVVVVVVVVVVVVVVVVVVVVVVVVVVVVVVVVVVVVVVVVVVVVVVVVVVVVVVVVVVVVVVVVVVVVVVVVVVVVVVVVVVVVVVVVVVVVVVVVVVVVVVVPPVVVVVVVVVVVVVVVVVVVVVVVVVVDPVVLVVLLPDLVSLVVLLVVCLVDPPCVVVSLVSLLVSLVPLSSLVSCVVDPVSLVSLVVVLVVLVVVLVVCVPPPPQVPVSVSSVVSSVSSVSSNCSSVVSPPPDDPPPVVVVVVVVPD

Radius of gyration: 85.7 Å; chains: 1; bounding box: 164×110×218 Å

=== Feature glossary ===
Legend for the data blocks above and below:

— What the protein is —

Sequence gives the chain of amino acids in standard one-letter code (A=alanine, C=cysteine, …, Y=tyrosine), read N→C. It is the only feature that is directly encoded by the gene; all structural features are derived from the folded form of this sequence.

The annotation block draws on four external resources. InterPro: which protein families and domains the sequence belongs to. GO: standardized terms for what the protein does, what process it participates in, and where in the cell it acts. CATH: which structural fold it has in the CATH hierarchy. Organism: the species of origin.

— Where its atoms are —

Atomic coordinates in PDBx/mmCIF format — the same representation the Protein Data Bank distributes. Each line of the _atom_site loop places one backbone atom in Cartesian space (units: ångströms, origin: arbitrary).

Six rendered views show the 3D structure from the faces of a cube — i.e. along ±x, ±y, ±z. Rendering representation is drawn randomly per protein from cartoon (secondary-structure ribbons), sticks (backbone bonds), or molecular surface; coloring is either N→C rainbow (blue at the N-terminus through red at the C-terminus) or one color per chain.

— Local backbone conformation —

DSSP 8-state secondary structure assigns each residue one of H (α-helix), G (3₁₀-helix), I (π-helix), E (extended β-strand), B (isolated β-bridge), T (hydrogen-bonded turn), S (bend), or '-' (coil). The assignment is computed from backbone hydrogen-bond geometry via the Kabsch–Sander algorithm.

P-SEA three-state annotation labels each residue as helix, strand, or coil based purely o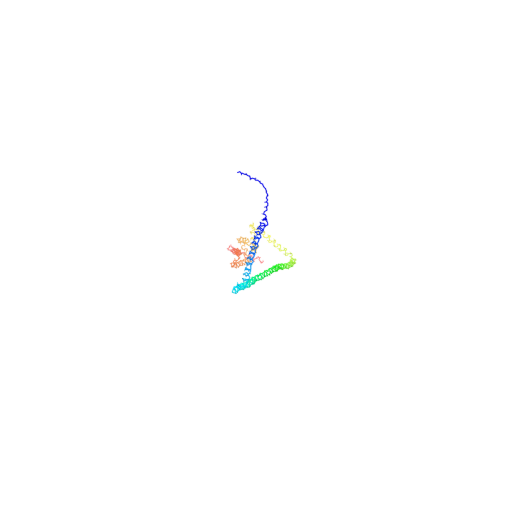n the geometry of the Cα trace. It serves as a fallback when the full backbone (and thus DSSP) is unavailable.

φ (phi) and ψ (psi) are the two rotatable backbone dihedrals per residue: φ is the C(i-1)–N–Cα–C torsion, ψ is the N–Cα–C–N(i+1) torsion, both in degrees on (−180°, 180°]. α-helical residues cluster near (−60°, −45°); β-strand residues near (−120°, +130°). A Ramachandran plot is simply a scatter of (φ, ψ) for every residue.

— Global shape and packing —

Radius of gyration (Rg) is the root-mean-square distance of Cα atoms from their centroid — a single number for overall size and compactness. A globular domain of N residues has Rg ≈ 2.2·N^0.38 Å; an extended or disordered chain has a much larger Rg. The Cα contact count is the number of residue pairs whose Cα atoms are within 8 Å and are more than four positions apart in sequence — a standard proxy for tertiary packing density. The bounding box is the smallest axis-aligned box enclosing all Cα atoms.

Accessible surface area quantifies burial. A residue with SASA near zero is packed into the hydrophobic core; one with SASA >100 Å² sits on the surface. Computed here via the Shrake–Rupley numerical algorithm with a 1.4 Å probe.

The contact map is a binary N×N matrix image: pixel (i, j) is dark where Cα_i and Cα_j are within 8 Å and |i−j|>4. Because the |i−j|>4 filter removes local helical contacts, off-diagonal stripes parallel to the main diagonal indicate parallel β-sheets; stripes perpendicular to it indicate antiparallel β-sheets. The Ramachandran plot scatters every residue's (φ, ψ) pair against the sterically allowed regions. The PAE heatmap renders the predicted-aligned-error matrix.

— Structural neighborhood —

A 3Di character summarizes, for each residue, the relative orientation of the Cα frame of its nearest spatial neighbor. Because it encodes fold topology rather than chemistry, 3Di alignments detect remote structural similarity that sequence alignment misses.

Structural nearest neighbors (via Foldseek easy-search vs the PDB). Reported per hit: target PDB id, E-value, and alignment TM-score. A TM-score above ~0.5 is the conventional threshold for 'same fold'.

— Confidence and disorder —

For AlphaFold models, the B-factor field carries pLDDT — the model's own estimate of local accuracy on a 0–100 scale. Regions with pLDDT<50 should be treated as essentially unmodeled; they often correspond to intrinsically disordered segments.

B-factor (Debye–Waller factor) reflects atomic displacement in the crystal lattice. It is an experimental observable (units Å²), not a prediction; low values mean the atom is pinned down, high values mean it moves or is heterogeneous across the crystal.

Predicted Aligned Error (PAE) is an AlphaFold confidence matrix: entry (i, j) is the expected error in the position of residue j, in ångströms, when the prediction is superimposed on the true structure at residue i. Low PAE within a block of residues means that block is internally rigid and well-predicted; high PAE between two blocks means their relative placement is uncertain even if each block individually is confident.